Protein AF-A0A1M4MXW4-F1 (afdb_monomer_lite)

Structure (mmCIF, N/CA/C/O backbone):
data_AF-A0A1M4MXW4-F1
#
_entry.id   AF-A0A1M4MXW4-F1
#
loop_
_atom_site.group_PDB
_atom_site.id
_atom_site.type_symbol
_atom_site.label_atom_id
_atom_site.label_alt_id
_atom_site.label_comp_id
_atom_site.label_asym_id
_atom_site.label_entity_id
_atom_site.label_seq_id
_atom_site.pdbx_PDB_ins_code
_atom_site.Cartn_x
_atom_site.Cartn_y
_atom_site.Cartn_z
_atom_site.occupancy
_atom_site.B_iso_or_equiv
_atom_site.auth_seq_id
_atom_site.auth_comp_id
_atom_site.auth_asym_id
_atom_site.auth_atom_id
_atom_site.pdbx_PDB_model_num
ATOM 1 N N . MET A 1 1 ? -41.294 53.383 21.930 1.00 38.69 1 MET A N 1
ATOM 2 C CA . MET A 1 1 ? -40.459 52.270 22.429 1.00 38.69 1 MET A CA 1
ATOM 3 C C . MET A 1 1 ? -40.759 51.051 21.577 1.00 38.69 1 MET A C 1
ATOM 5 O O . MET A 1 1 ? -41.854 50.520 21.682 1.00 38.69 1 MET A O 1
ATOM 9 N N . LEU A 1 2 ? -39.843 50.676 20.684 1.00 40.56 2 LEU A N 1
ATOM 10 C CA . LEU A 1 2 ? -39.938 49.453 19.887 1.00 40.56 2 LEU A CA 1
ATOM 11 C C . LEU A 1 2 ? -39.030 48.419 20.565 1.00 40.56 2 LEU A C 1
ATOM 13 O O . LEU A 1 2 ? -37.815 48.602 20.594 1.00 40.56 2 LEU A O 1
ATOM 17 N N . ALA A 1 3 ? -39.614 47.396 21.185 1.00 42.41 3 ALA A N 1
ATOM 18 C CA . ALA A 1 3 ? -38.861 46.289 21.761 1.00 42.41 3 ALA A CA 1
ATOM 19 C C . ALA A 1 3 ? -38.547 45.288 20.641 1.00 42.41 3 ALA A C 1
ATOM 21 O O . ALA A 1 3 ? -39.438 44.595 20.154 1.00 42.41 3 ALA A O 1
ATOM 22 N N . ALA A 1 4 ? -37.291 45.252 20.199 1.00 46.84 4 ALA A N 1
ATOM 23 C CA . ALA A 1 4 ? -36.812 44.255 19.252 1.00 46.84 4 ALA A CA 1
ATOM 24 C C . ALA A 1 4 ? -36.571 42.931 19.994 1.00 46.84 4 ALA A C 1
ATOM 26 O O . ALA A 1 4 ? -35.646 42.817 20.799 1.00 46.84 4 ALA A O 1
ATOM 27 N N . LEU A 1 5 ? -37.419 41.936 19.728 1.00 54.69 5 LEU A N 1
ATOM 28 C CA . LEU A 1 5 ? -37.215 40.554 20.151 1.00 54.69 5 LEU A CA 1
ATOM 29 C C . LEU A 1 5 ? -36.071 39.964 19.307 1.00 54.69 5 LEU A C 1
ATOM 31 O O . LEU A 1 5 ? -36.249 39.677 18.125 1.00 54.69 5 LEU A O 1
ATOM 35 N N . MET A 1 6 ? -34.882 39.809 19.891 1.00 50.19 6 MET A N 1
ATOM 36 C CA . MET A 1 6 ? -33.791 39.074 19.247 1.00 50.19 6 MET A CA 1
ATOM 37 C C . MET A 1 6 ? -34.075 37.574 19.349 1.00 50.19 6 MET A C 1
ATOM 39 O O . MET A 1 6 ? -33.892 36.966 20.404 1.00 50.19 6 MET A O 1
ATOM 43 N N . VAL A 1 7 ? -34.517 36.974 18.246 1.00 51.38 7 VAL A N 1
ATOM 44 C CA . VAL A 1 7 ? -34.531 35.518 18.080 1.00 51.38 7 VAL A CA 1
ATOM 45 C C . VAL A 1 7 ? -33.080 35.062 17.936 1.00 51.38 7 VAL A C 1
ATOM 47 O O . VAL A 1 7 ? -32.393 35.433 16.986 1.00 51.38 7 VAL A O 1
ATOM 50 N N . ARG A 1 8 ? -32.586 34.292 18.908 1.00 50.62 8 ARG A N 1
ATOM 51 C CA . ARG A 1 8 ? -31.290 33.615 18.802 1.00 50.62 8 ARG A CA 1
ATOM 52 C C . ARG A 1 8 ? -31.438 32.399 17.879 1.00 50.62 8 ARG A C 1
ATOM 54 O O . ARG A 1 8 ? -32.396 31.650 18.067 1.00 50.62 8 ARG A O 1
ATOM 61 N N . PRO A 1 9 ? -30.517 32.162 16.928 1.00 51.53 9 PRO A N 1
ATOM 62 C CA . PRO A 1 9 ? -30.518 30.920 16.171 1.00 51.53 9 PRO A CA 1
ATOM 63 C C . PRO A 1 9 ? -30.231 29.764 17.135 1.00 51.53 9 PRO A C 1
ATOM 65 O O . PRO A 1 9 ? -29.280 29.818 17.918 1.00 51.53 9 PRO A O 1
ATOM 68 N N . ALA A 1 10 ? -31.072 28.733 17.102 1.00 48.19 10 ALA A N 1
ATOM 69 C CA . ALA A 1 10 ? -30.785 27.468 17.755 1.00 48.19 10 ALA A CA 1
ATOM 70 C C . ALA A 1 10 ? -29.589 26.836 17.030 1.00 48.19 10 ALA A C 1
ATOM 72 O O . ALA A 1 10 ? -29.711 26.392 15.891 1.00 48.19 10 ALA A O 1
ATOM 73 N N . MET A 1 11 ? -28.418 26.848 17.664 1.00 49.47 11 MET A N 1
ATOM 74 C CA . MET A 1 11 ? -27.307 25.997 17.245 1.00 49.47 11 MET A CA 1
ATOM 75 C C . MET A 1 11 ? -27.775 24.556 17.439 1.00 49.47 11 MET A C 1
ATOM 77 O O . MET A 1 11 ? -28.028 24.152 18.574 1.00 49.47 11 MET A O 1
ATOM 81 N N . ALA A 1 12 ? -27.965 23.819 16.342 1.00 53.41 12 ALA A N 1
ATOM 82 C CA . ALA A 1 12 ? -28.255 22.394 16.395 1.00 53.41 12 ALA A CA 1
ATOM 83 C C . ALA A 1 12 ? -27.142 21.725 17.207 1.00 53.41 12 ALA A C 1
ATOM 85 O O . ALA A 1 12 ? -25.962 21.821 16.867 1.00 53.41 12 ALA A O 1
ATOM 86 N N . GLN A 1 13 ? -27.513 21.145 18.341 1.00 60.44 13 GLN A N 1
ATOM 87 C CA . GLN A 1 13 ? -26.575 20.489 19.232 1.00 60.44 13 GLN A CA 1
ATOM 88 C C . GLN A 1 13 ? -26.091 19.230 18.511 1.00 60.44 13 GLN A C 1
ATOM 90 O O . GLN A 1 13 ? -26.893 18.355 18.197 1.00 60.44 13 GLN A O 1
ATOM 95 N N . GLU A 1 14 ? -24.801 19.186 18.177 1.00 75.44 14 GLU A N 1
ATOM 96 C CA . GLU A 1 14 ? -24.156 18.015 17.580 1.00 75.44 14 GLU A CA 1
ATOM 97 C C . GLU A 1 14 ? -24.489 16.784 18.437 1.00 75.44 14 GLU A C 1
ATOM 99 O O . GLU A 1 14 ? -24.224 16.780 19.643 1.00 75.44 14 GLU A O 1
ATOM 104 N N . VAL A 1 15 ? -25.126 15.771 17.843 1.00 86.44 15 VAL A N 1
ATOM 105 C CA . VAL A 1 15 ? -25.473 14.531 18.547 1.00 86.44 15 VAL A CA 1
ATOM 106 C C . VAL A 1 15 ? -24.176 13.776 18.819 1.00 86.44 15 VAL A C 1
ATOM 108 O O . VAL A 1 15 ? -23.440 13.435 17.899 1.00 86.44 15 VAL A O 1
ATOM 111 N N . ARG A 1 16 ? -23.863 13.564 20.100 1.00 92.75 16 ARG A N 1
ATOM 112 C CA . ARG A 1 16 ? -22.599 12.947 20.551 1.00 92.75 16 ARG A CA 1
ATOM 113 C C . ARG A 1 16 ? -22.756 11.512 21.030 1.00 92.75 16 ARG A C 1
ATOM 115 O O . ARG A 1 16 ? -21.799 10.941 21.553 1.00 92.75 16 ARG A O 1
ATOM 122 N N . THR A 1 17 ? -23.949 10.956 20.892 1.00 95.94 17 THR A N 1
ATOM 123 C CA . THR A 1 17 ? -24.259 9.572 21.228 1.00 95.94 17 THR A CA 1
ATOM 124 C C . THR A 1 17 ? -24.511 8.765 19.964 1.00 95.94 17 THR A C 1
ATOM 126 O O . THR A 1 17 ? -24.950 9.316 18.958 1.00 95.94 17 THR A O 1
ATOM 129 N N . PHE A 1 18 ? -24.184 7.478 20.007 1.00 97.12 18 PHE A N 1
ATOM 130 C CA . PHE A 1 18 ? -24.434 6.535 18.918 1.00 97.12 18 PHE A CA 1
ATOM 131 C C . PHE A 1 18 ? -24.686 5.134 19.485 1.00 97.12 18 PHE A C 1
ATOM 133 O O . PHE A 1 18 ? -24.185 4.813 20.565 1.00 97.12 18 PHE A O 1
ATOM 140 N N . GLY A 1 19 ? -25.454 4.308 18.780 1.00 97.31 19 GLY A N 1
ATOM 141 C CA . GLY A 1 19 ? -25.640 2.902 19.136 1.00 97.31 19 GLY A CA 1
ATOM 142 C C . GLY A 1 19 ? -24.507 2.029 18.595 1.00 97.31 19 GLY A C 1
ATOM 143 O O . GLY A 1 19 ? -23.990 2.266 17.503 1.00 97.31 19 GLY A O 1
ATOM 144 N N . LEU A 1 20 ? -24.134 0.987 19.335 1.00 97.25 20 LEU A N 1
ATOM 145 C CA . LEU A 1 20 ? -23.097 0.030 18.942 1.00 97.25 20 LEU A CA 1
ATOM 146 C C . LEU A 1 20 ? -23.623 -1.395 19.107 1.00 97.25 20 LEU A C 1
ATOM 148 O O . LEU A 1 20 ? -24.035 -1.780 20.199 1.00 97.25 20 LEU A O 1
ATOM 152 N N . GLN A 1 21 ? -23.541 -2.186 18.043 1.00 97.12 21 GLN A N 1
ATOM 153 C CA . GLN A 1 21 ? -23.696 -3.632 18.095 1.00 97.12 21 GLN A CA 1
ATOM 154 C C . GLN A 1 21 ? -22.334 -4.296 17.897 1.00 97.12 21 GLN A C 1
ATOM 156 O O . GLN A 1 21 ? -21.512 -3.837 17.108 1.00 97.12 21 GLN A O 1
ATOM 161 N N . ALA A 1 22 ? -22.092 -5.380 18.625 1.00 96.38 22 ALA A N 1
ATOM 162 C CA . ALA A 1 22 ? -20.885 -6.179 18.488 1.00 96.38 22 ALA A CA 1
ATOM 163 C C . ALA A 1 22 ? -21.214 -7.673 18.541 1.00 96.38 22 ALA A C 1
ATOM 165 O O . ALA A 1 22 ? -22.213 -8.055 19.154 1.00 96.38 22 ALA A O 1
ATOM 166 N N . ASP A 1 23 ? -20.371 -8.518 17.961 1.00 95.25 23 ASP A N 1
ATOM 167 C CA . ASP A 1 23 ? -20.475 -9.971 18.110 1.00 95.25 23 ASP A CA 1
ATOM 168 C C . ASP A 1 23 ? -20.353 -10.397 19.578 1.00 95.25 23 ASP A C 1
ATOM 170 O O . ASP A 1 23 ? -19.642 -9.780 20.375 1.00 95.25 23 ASP A O 1
ATOM 174 N N . THR A 1 24 ? -21.034 -11.484 19.952 1.00 94.12 24 THR A N 1
ATOM 175 C CA . THR A 1 24 ? -21.094 -11.946 21.349 1.00 94.12 24 THR A CA 1
ATOM 176 C C . THR A 1 24 ? -19.711 -12.217 21.936 1.00 94.12 24 THR A C 1
ATOM 178 O O . THR A 1 24 ? -19.458 -11.807 23.064 1.00 94.12 24 THR A O 1
ATOM 181 N N . ALA A 1 25 ? -18.805 -12.837 21.171 1.00 92.44 25 ALA A N 1
ATOM 182 C CA . ALA A 1 25 ? -17.432 -13.086 21.609 1.00 92.44 25 ALA A CA 1
ATOM 183 C C . ALA A 1 25 ? -16.705 -11.779 21.971 1.00 92.44 25 ALA A C 1
ATOM 185 O O . ALA A 1 25 ? -16.049 -11.697 23.011 1.00 92.44 25 ALA A O 1
ATOM 186 N N . LEU A 1 26 ? -16.906 -10.726 21.173 1.00 93.12 26 LEU A N 1
ATOM 187 C CA . LEU A 1 26 ? -16.326 -9.412 21.424 1.00 93.12 26 LEU A CA 1
ATOM 188 C C . LEU A 1 26 ? -16.964 -8.732 22.642 1.00 93.12 26 LEU A C 1
ATOM 190 O O . LEU A 1 26 ? -16.244 -8.158 23.459 1.00 93.12 26 LEU A O 1
ATOM 194 N N . GLN A 1 27 ? -18.286 -8.845 22.814 1.00 93.69 27 GLN A N 1
ATOM 195 C CA . GLN A 1 27 ? -18.987 -8.327 23.997 1.00 93.69 27 GLN A CA 1
ATOM 196 C C . GLN A 1 27 ? -18.476 -8.970 25.292 1.00 93.69 27 GLN A C 1
ATOM 198 O O . GLN A 1 27 ? -18.326 -8.286 26.300 1.00 93.69 27 GLN A O 1
ATOM 203 N N . THR A 1 28 ? -18.182 -10.273 25.271 1.00 93.69 28 THR A N 1
ATOM 204 C CA . THR A 1 28 ? -17.706 -11.009 26.451 1.00 93.69 28 THR A CA 1
ATOM 205 C C . THR A 1 28 ? -16.203 -10.914 26.679 1.00 93.69 28 THR A C 1
ATOM 207 O O . THR A 1 28 ? -15.744 -11.262 27.762 1.00 93.69 28 THR A O 1
ATOM 210 N N . SER A 1 29 ? -15.436 -10.448 25.689 1.00 94.12 29 SER A N 1
ATOM 211 C CA . SER A 1 29 ? -13.975 -10.371 25.790 1.00 94.12 29 SER A CA 1
ATOM 212 C C . SER A 1 29 ? -13.494 -9.342 26.810 1.00 94.12 29 SER A C 1
ATOM 214 O O . SER A 1 29 ? -12.385 -9.468 27.297 1.00 94.12 29 SER A O 1
ATOM 216 N N . GLY A 1 30 ? -14.306 -8.325 27.131 1.00 95.38 30 GLY A N 1
ATOM 217 C CA . GLY A 1 30 ? -13.915 -7.183 27.966 1.00 95.38 30 GLY A CA 1
ATOM 218 C C . GLY A 1 30 ? -13.223 -6.046 27.199 1.00 95.38 30 GLY A C 1
ATOM 219 O O . GLY A 1 30 ? -12.969 -4.987 27.779 1.00 95.38 30 GLY A O 1
ATOM 220 N N . LEU A 1 31 ? -12.977 -6.203 25.890 1.00 96.69 31 LEU A N 1
ATOM 221 C CA . LEU A 1 31 ? -12.368 -5.152 25.068 1.00 96.69 31 LEU A CA 1
ATOM 222 C C . LEU A 1 31 ? -13.229 -3.882 25.036 1.00 96.69 31 LEU A C 1
ATOM 224 O O . LEU A 1 31 ? -12.703 -2.780 25.197 1.00 96.69 31 LEU A O 1
ATOM 228 N N . LEU A 1 32 ? -14.547 -4.013 24.835 1.00 96.50 32 LEU A N 1
ATOM 229 C CA . LEU A 1 32 ? -15.452 -2.859 24.723 1.00 96.50 32 LEU A CA 1
ATOM 230 C C . LEU A 1 32 ? -15.445 -2.006 25.999 1.00 96.50 32 LEU A C 1
ATOM 232 O O . LEU A 1 32 ? -15.330 -0.780 25.922 1.00 96.50 32 LEU A O 1
ATOM 236 N N . ASP A 1 33 ? -15.447 -2.651 27.165 1.00 96.00 33 ASP A N 1
ATOM 237 C CA . ASP A 1 33 ? -15.342 -1.983 28.467 1.00 96.00 33 ASP A CA 1
ATOM 238 C C . ASP A 1 33 ? -14.013 -1.236 28.633 1.00 96.00 33 ASP A C 1
ATOM 240 O O . ASP A 1 33 ? -13.932 -0.226 29.338 1.00 96.00 33 ASP A O 1
ATOM 244 N N . TYR A 1 34 ? -12.961 -1.694 27.954 1.00 96.06 34 TYR A N 1
ATOM 245 C CA . TYR A 1 34 ? -11.666 -1.035 27.956 1.00 96.06 34 TYR A CA 1
ATOM 246 C C . TYR A 1 34 ? -11.603 0.150 26.979 1.00 96.06 34 TYR A C 1
ATOM 248 O O . TYR A 1 34 ? -11.119 1.230 27.347 1.00 96.06 34 TYR A O 1
ATOM 256 N N . ILE A 1 35 ? -12.072 -0.011 25.739 1.00 96.56 35 ILE A N 1
ATOM 257 C CA . ILE A 1 35 ? -11.879 0.992 24.680 1.00 96.56 35 ILE A CA 1
ATOM 258 C C . ILE A 1 35 ? -12.906 2.129 24.735 1.00 96.56 35 ILE A C 1
ATOM 260 O O . ILE A 1 35 ? -12.540 3.288 24.519 1.00 96.56 35 ILE A O 1
ATOM 264 N N . LEU A 1 36 ? -14.168 1.845 25.076 1.00 96.81 36 LEU A N 1
ATOM 265 C CA . LEU A 1 36 ? -15.246 2.838 25.008 1.00 96.81 36 LEU A CA 1
ATOM 266 C C . LEU A 1 36 ? -15.050 4.012 25.984 1.00 96.81 36 LEU A C 1
ATOM 268 O O . LEU A 1 36 ? -15.202 5.161 25.556 1.00 96.81 36 LEU A O 1
ATOM 272 N N . PRO A 1 37 ? -14.636 3.809 27.253 1.00 96.06 37 PRO A N 1
ATOM 273 C CA . PRO A 1 37 ? -14.355 4.927 28.154 1.00 96.06 37 PRO A CA 1
ATOM 274 C C . PRO A 1 37 ? -13.196 5.810 27.672 1.00 96.06 37 PRO A C 1
ATOM 276 O O . PRO A 1 37 ? -13.231 7.029 27.848 1.00 96.06 37 PRO A O 1
ATOM 279 N N . ARG A 1 38 ? -12.175 5.212 27.042 1.00 95.12 38 ARG A N 1
ATOM 280 C CA . ARG A 1 38 ? -10.992 5.923 26.524 1.00 95.12 38 ARG A CA 1
ATOM 281 C C . ARG A 1 38 ? -11.334 6.749 25.292 1.00 95.12 38 ARG A C 1
ATOM 283 O O . ARG A 1 38 ? -10.950 7.918 25.218 1.00 95.12 38 ARG A O 1
ATOM 290 N N . PHE A 1 39 ? -12.106 6.170 24.374 1.00 95.75 39 PHE A N 1
ATOM 291 C CA . PHE A 1 39 ? -12.679 6.900 23.250 1.00 95.75 39 PHE A CA 1
ATOM 292 C C . PHE A 1 39 ? -13.503 8.090 23.748 1.00 95.75 39 PHE A C 1
ATOM 294 O O . PHE A 1 39 ? -13.251 9.226 23.342 1.00 95.75 39 PHE A O 1
ATOM 301 N N . ALA A 1 40 ? -14.415 7.855 24.696 1.00 95.38 40 ALA A N 1
ATOM 302 C CA . ALA A 1 40 ? -15.285 8.892 25.232 1.00 95.38 40 ALA A CA 1
ATOM 303 C C . ALA A 1 40 ? -14.529 10.032 25.915 1.00 95.38 40 ALA A C 1
ATOM 305 O O . ALA A 1 40 ? -14.891 11.199 25.749 1.00 95.38 40 ALA A O 1
ATOM 306 N N . LEU A 1 41 ? -13.467 9.714 26.657 1.00 93.25 41 LEU A N 1
ATOM 307 C CA . LEU A 1 41 ? -12.622 10.715 27.298 1.00 93.25 41 LEU A CA 1
ATOM 308 C C . LEU A 1 41 ? -11.915 11.607 26.268 1.00 93.25 41 LEU A C 1
ATOM 310 O O . LEU A 1 41 ? -11.821 12.816 26.472 1.00 93.25 41 LEU A O 1
ATOM 314 N N . LYS A 1 42 ? -11.436 11.025 25.162 1.00 89.06 42 LYS A N 1
ATOM 315 C CA . LYS A 1 42 ? -10.673 11.752 24.140 1.00 89.06 42 LYS A CA 1
ATOM 316 C C . LYS A 1 42 ? -11.558 12.558 23.185 1.00 89.06 42 LYS A C 1
ATOM 318 O O . LYS A 1 42 ? -11.142 13.620 22.731 1.00 89.06 42 LYS A O 1
ATOM 323 N N . THR A 1 43 ? -12.751 12.064 22.860 1.00 90.62 43 THR A N 1
ATOM 324 C CA . THR A 1 43 ? -13.593 12.631 21.787 1.00 90.62 43 THR A CA 1
ATOM 325 C C . THR A 1 43 ? -14.865 13.312 22.284 1.00 90.62 43 THR A C 1
ATOM 327 O O . THR A 1 43 ? -15.529 14.014 21.516 1.00 90.62 43 THR A O 1
ATOM 330 N N . GLY A 1 44 ? -15.237 13.099 23.551 1.00 92.50 44 GLY A N 1
ATOM 331 C CA . GLY A 1 44 ? -16.497 13.570 24.123 1.00 92.50 44 GLY A CA 1
ATOM 332 C C . GLY A 1 44 ? -17.746 12.879 23.560 1.00 92.50 44 GLY A C 1
ATOM 333 O O . GLY A 1 44 ? -18.850 13.340 23.850 1.00 92.50 44 GLY A O 1
ATOM 334 N N . ARG A 1 45 ? -17.586 11.813 22.764 1.00 94.69 45 ARG A N 1
ATOM 335 C CA . ARG A 1 45 ? -18.666 11.012 22.163 1.00 94.69 45 ARG A CA 1
ATOM 336 C C . ARG A 1 45 ? -18.821 9.685 22.894 1.00 94.69 45 ARG A C 1
ATOM 338 O O . ARG A 1 45 ? -17.840 9.146 23.394 1.00 94.69 45 ARG A O 1
ATOM 345 N N . ARG A 1 46 ? -20.040 9.165 23.010 1.00 95.69 46 ARG A N 1
ATOM 346 C CA . ARG A 1 46 ? -20.335 7.995 23.854 1.00 95.69 46 ARG A CA 1
ATOM 347 C C . ARG A 1 46 ? -21.257 7.019 23.148 1.00 95.69 46 ARG A C 1
ATOM 349 O O . ARG A 1 46 ? -22.117 7.435 22.385 1.00 95.69 46 ARG A O 1
ATOM 356 N N . VAL A 1 47 ? -21.096 5.741 23.461 1.00 95.56 47 VAL A N 1
ATOM 357 C CA . VAL A 1 47 ? -22.105 4.743 23.113 1.00 95.56 47 VAL A CA 1
ATOM 358 C C . VAL A 1 47 ? -23.316 4.943 24.017 1.00 95.56 47 VAL A C 1
ATOM 360 O O . VAL A 1 47 ? -23.157 5.169 25.220 1.00 95.56 47 VAL A O 1
ATOM 363 N N . ASP A 1 48 ? -24.502 4.871 23.430 1.00 95.31 48 ASP A N 1
ATOM 364 C CA . ASP A 1 48 ? -25.776 4.815 24.134 1.00 95.31 48 ASP A CA 1
ATOM 365 C C . ASP A 1 48 ? -26.452 3.471 23.807 1.00 95.31 48 ASP A C 1
ATOM 367 O O . ASP A 1 48 ? -26.796 3.234 22.647 1.00 95.31 48 ASP A O 1
ATOM 371 N N . PRO A 1 49 ? -26.591 2.563 24.790 1.00 89.69 49 PRO A N 1
ATOM 372 C CA . PRO A 1 49 ? -27.132 1.226 24.560 1.00 89.69 49 PRO A CA 1
ATOM 373 C C . PRO A 1 49 ? -28.632 1.225 24.239 1.00 89.69 49 PRO A C 1
ATOM 375 O O . PRO A 1 49 ? -29.129 0.222 23.733 1.00 89.69 49 PRO A O 1
ATOM 378 N N . ASP A 1 50 ? -29.350 2.318 24.521 1.00 93.19 50 ASP A N 1
ATOM 379 C CA . ASP A 1 50 ? -30.782 2.434 24.231 1.00 93.19 50 ASP A CA 1
ATOM 380 C C . ASP A 1 50 ? -31.046 2.886 22.780 1.00 93.19 50 ASP A C 1
ATOM 382 O O . ASP A 1 50 ? -32.191 2.870 22.314 1.00 93.19 50 ASP A O 1
ATOM 386 N N . LEU A 1 51 ? -30.000 3.286 22.043 1.00 93.12 51 LEU A N 1
ATOM 387 C CA . LEU A 1 51 ? -30.089 3.646 20.630 1.00 93.12 51 LEU A CA 1
ATOM 388 C C . LEU A 1 51 ? -29.997 2.418 19.720 1.00 93.12 51 LEU A C 1
ATOM 390 O O . LEU A 1 51 ? -29.295 1.446 19.997 1.00 93.12 51 LEU A O 1
ATOM 394 N N . ALA A 1 52 ? -30.671 2.503 18.571 1.00 95.12 52 ALA A N 1
ATOM 395 C CA . ALA A 1 52 ? -30.441 1.571 17.474 1.00 95.12 52 ALA A CA 1
ATOM 396 C C . ALA A 1 52 ? -28.962 1.622 17.038 1.00 95.12 52 ALA A C 1
ATOM 398 O O . ALA A 1 52 ? -28.352 2.691 17.100 1.00 95.12 52 ALA A O 1
ATOM 399 N N . PRO A 1 53 ? -28.373 0.495 16.606 1.00 94.94 53 PRO A N 1
ATOM 400 C CA . PRO A 1 53 ? -26.950 0.444 16.314 1.00 94.94 53 PRO A CA 1
ATOM 401 C C . PRO A 1 53 ? -26.608 1.274 15.073 1.00 94.94 53 PRO A C 1
ATOM 403 O O . PRO A 1 53 ? -27.126 1.038 13.985 1.00 94.94 53 PRO A O 1
ATOM 406 N N . ASP A 1 54 ? -25.699 2.228 15.251 1.00 97.25 54 ASP A N 1
ATOM 407 C CA . ASP A 1 54 ? -25.080 3.025 14.191 1.00 97.25 54 ASP A CA 1
ATOM 408 C C . ASP A 1 54 ? -23.759 2.400 13.716 1.00 97.25 54 ASP A C 1
ATOM 410 O O . ASP A 1 54 ? -23.269 2.714 12.633 1.00 97.25 54 ASP A O 1
ATOM 414 N N . VAL A 1 55 ? -23.173 1.518 14.530 1.00 97.31 55 VAL A N 1
ATOM 415 C CA . VAL A 1 55 ? -21.946 0.768 14.237 1.00 97.31 55 VAL A CA 1
ATOM 416 C C . VAL A 1 55 ? -22.170 -0.710 14.519 1.00 97.31 55 VAL A C 1
ATOM 418 O O . VAL A 1 55 ? -22.777 -1.059 15.533 1.00 97.31 55 VAL A O 1
ATOM 421 N N . SER A 1 56 ? -21.623 -1.563 13.655 1.00 97.00 56 SER A N 1
ATOM 422 C CA . SER A 1 56 ? -21.482 -3.000 13.889 1.00 97.00 56 SER A CA 1
ATOM 423 C C . SER A 1 56 ? -20.006 -3.390 13.967 1.00 97.00 56 SER A C 1
ATOM 425 O O . SER A 1 56 ? -19.210 -2.932 13.144 1.00 97.00 56 SER A O 1
ATOM 427 N N . LEU A 1 57 ? -19.645 -4.220 14.947 1.00 97.06 57 LEU A N 1
ATOM 428 C CA . LEU A 1 57 ? -18.324 -4.836 15.091 1.00 97.06 57 LEU A CA 1
ATOM 429 C C . LEU A 1 57 ? -18.458 -6.357 15.077 1.00 97.06 57 LEU A C 1
ATOM 431 O O . LEU A 1 57 ? -19.080 -6.926 15.974 1.00 97.06 57 LEU A O 1
ATOM 435 N N . GLY A 1 58 ? -17.831 -7.031 14.124 1.00 95.44 58 GLY A N 1
ATOM 436 C CA . GLY A 1 58 ? -17.951 -8.480 14.041 1.00 95.44 58 GLY A CA 1
ATOM 437 C C . GLY A 1 58 ? -17.019 -9.124 13.035 1.00 95.44 58 GLY A C 1
ATOM 438 O O . GLY A 1 58 ? -16.339 -8.445 12.261 1.00 95.44 58 GLY A O 1
ATOM 439 N N . VAL A 1 59 ? -16.989 -10.452 13.060 1.00 92.81 59 VAL A N 1
ATOM 440 C CA . VAL A 1 59 ? -16.144 -11.251 12.172 1.00 92.81 59 VAL A CA 1
ATOM 441 C C . VAL A 1 59 ? -16.548 -11.005 10.718 1.00 92.81 59 VAL A C 1
ATOM 443 O O . VAL A 1 59 ? -17.714 -11.153 10.347 1.00 92.81 59 VAL A O 1
ATOM 446 N N . GLY A 1 60 ? -15.580 -10.594 9.895 1.00 84.88 60 GLY A N 1
ATOM 447 C CA . GLY A 1 60 ? -15.782 -10.328 8.466 1.00 84.88 60 GLY A CA 1
ATOM 448 C C . GLY A 1 60 ? -16.727 -9.161 8.133 1.00 84.88 60 GLY A C 1
ATOM 449 O O . GLY A 1 60 ? -17.202 -9.075 7.001 1.00 84.88 60 GLY A O 1
ATOM 450 N N . GLN A 1 61 ? -17.040 -8.278 9.087 1.00 86.25 61 GLN A N 1
ATOM 451 C CA . GLN A 1 61 ? -17.938 -7.140 8.860 1.00 86.25 61 GLN A CA 1
ATOM 452 C C . GLN A 1 61 ? -17.185 -5.871 8.464 1.00 86.25 61 GLN A C 1
ATOM 454 O O . GLN A 1 61 ? -16.363 -5.392 9.227 1.00 86.25 61 GLN A O 1
ATOM 459 N N . GLY A 1 62 ? -17.539 -5.235 7.348 1.00 89.94 62 GLY A N 1
ATOM 460 C CA . GLY A 1 62 ? -16.955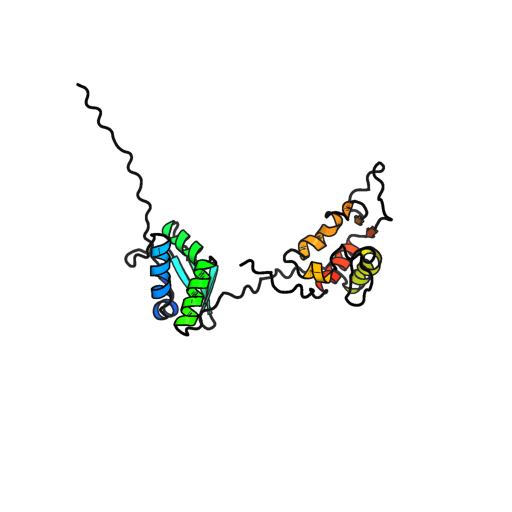 -3.940 6.977 1.00 89.94 62 GLY A CA 1
ATOM 461 C C . GLY A 1 62 ? -15.426 -3.968 6.881 1.00 89.94 62 GLY A C 1
ATOM 462 O O . GLY A 1 62 ? -14.848 -4.961 6.444 1.00 89.94 62 GLY A O 1
ATOM 463 N N . ASP A 1 63 ? -14.779 -2.872 7.279 1.00 89.50 63 ASP A N 1
ATOM 464 C CA . ASP A 1 63 ? -13.324 -2.756 7.147 1.00 89.50 63 ASP A CA 1
ATOM 465 C C . ASP A 1 63 ? -12.613 -3.422 8.339 1.00 89.50 63 ASP A C 1
ATOM 467 O O . ASP A 1 63 ? -12.997 -3.149 9.486 1.00 89.50 63 ASP A O 1
ATOM 471 N N . PRO A 1 64 ? -11.567 -4.240 8.109 1.00 92.56 64 PRO A N 1
ATOM 472 C CA . PRO A 1 64 ? -10.805 -4.898 9.169 1.00 92.56 64 PRO A CA 1
ATOM 473 C C . PRO A 1 64 ? -10.215 -3.908 10.181 1.00 92.56 64 PRO A C 1
ATOM 475 O O . PRO A 1 64 ? -9.672 -2.868 9.804 1.00 92.56 64 PRO A O 1
ATOM 478 N N . VAL A 1 65 ? -10.296 -4.240 11.473 1.00 94.44 65 VAL A N 1
ATOM 479 C CA . VAL A 1 65 ? -9.774 -3.398 12.566 1.00 94.44 65 VAL A CA 1
ATOM 480 C C . VAL A 1 65 ? -8.763 -4.114 13.453 1.00 94.44 65 VAL A C 1
ATOM 482 O O . VAL A 1 65 ? -7.758 -3.519 13.821 1.00 94.44 65 VAL A O 1
ATOM 485 N N . PHE A 1 66 ? -8.986 -5.379 13.791 1.00 94.88 66 PHE A N 1
ATOM 486 C CA . PHE A 1 66 ? -8.050 -6.192 14.571 1.00 94.88 66 PHE A CA 1
ATOM 487 C C . PHE A 1 66 ? -8.369 -7.672 14.370 1.00 94.88 66 PHE A C 1
ATOM 489 O O . PHE A 1 66 ? -9.438 -8.037 13.878 1.00 94.88 66 PHE A O 1
ATOM 496 N N . THR A 1 67 ? -7.447 -8.532 14.773 1.00 94.62 67 THR A N 1
ATOM 497 C CA . THR A 1 67 ? -7.709 -9.961 14.948 1.00 94.62 67 THR A CA 1
ATOM 498 C C . THR A 1 67 ? -8.023 -10.245 16.410 1.00 94.62 67 THR A C 1
ATOM 500 O O . THR A 1 67 ? -7.528 -9.561 17.311 1.00 94.62 67 THR A O 1
ATOM 503 N N . TYR A 1 68 ? -8.879 -11.231 16.649 1.00 94.19 68 TYR A N 1
ATOM 504 C CA . TYR A 1 68 ? -9.125 -11.780 17.976 1.00 94.19 68 TYR A CA 1
ATOM 505 C C . TYR A 1 68 ? -9.225 -13.294 17.859 1.00 94.19 68 TYR A C 1
ATOM 507 O O . TYR A 1 68 ? -10.084 -13.798 17.137 1.00 94.19 68 TYR A O 1
ATOM 515 N N . GLN A 1 69 ? -8.345 -14.001 18.572 1.00 89.06 69 GLN A N 1
ATOM 516 C CA . GLN A 1 69 ? -8.104 -15.429 18.340 1.00 89.06 69 GLN A CA 1
ATOM 517 C C . GLN A 1 69 ? -7.645 -15.644 16.885 1.00 89.06 69 GLN A C 1
ATOM 519 O O . GLN A 1 69 ? -6.681 -15.006 16.470 1.00 89.06 69 GLN A O 1
ATOM 524 N N . ASP A 1 70 ? -8.333 -16.490 16.118 1.00 86.69 70 ASP A N 1
ATOM 525 C CA . ASP A 1 70 ? -8.020 -16.766 14.710 1.00 86.69 70 ASP A CA 1
ATOM 526 C C . ASP A 1 70 ? -8.927 -15.991 13.730 1.00 86.69 70 ASP A C 1
ATOM 528 O O . ASP A 1 70 ? -8.814 -16.153 12.515 1.00 86.69 70 ASP A O 1
ATOM 532 N N . ASP A 1 71 ? -9.825 -15.138 14.240 1.00 92.81 71 ASP A N 1
ATOM 533 C CA . ASP A 1 71 ? -10.816 -14.424 13.436 1.00 92.81 71 ASP A CA 1
ATOM 534 C C . ASP A 1 71 ? -10.427 -12.959 13.189 1.00 92.81 71 ASP A C 1
ATOM 536 O O . ASP A 1 71 ? -9.956 -12.241 14.079 1.00 92.81 71 ASP A O 1
ATOM 540 N N . VAL A 1 72 ? -10.701 -12.481 11.972 1.00 93.00 72 VAL A N 1
ATOM 541 C CA . VAL A 1 72 ? -10.567 -11.066 11.603 1.00 93.00 72 VAL A CA 1
ATOM 542 C C . VAL A 1 72 ? -11.866 -10.337 11.925 1.00 93.00 72 VAL A C 1
ATOM 544 O O . VAL A 1 72 ? -12.907 -10.581 11.308 1.00 93.00 72 VAL A O 1
ATOM 547 N N . TYR A 1 73 ? -11.788 -9.398 12.863 1.00 95.12 73 TYR A N 1
ATOM 548 C CA . TYR A 1 73 ? -12.890 -8.513 13.202 1.00 95.12 73 TYR A CA 1
ATOM 549 C C . TYR A 1 73 ? -12.800 -7.252 12.365 1.00 95.12 73 TYR A C 1
ATOM 551 O O . TYR A 1 73 ? -11.757 -6.595 12.285 1.00 95.12 73 TYR A O 1
ATOM 559 N N . GLY A 1 74 ? -13.925 -6.898 11.765 1.00 94.56 74 GLY A N 1
ATOM 560 C CA . GLY A 1 74 ? -14.083 -5.637 11.078 1.00 94.56 74 GLY A CA 1
ATOM 561 C C . GLY A 1 74 ? -15.152 -4.767 11.730 1.00 94.56 74 GLY A C 1
ATOM 562 O O . GLY A 1 74 ? -15.877 -5.179 12.644 1.00 94.56 74 GLY A O 1
ATOM 563 N N . ALA A 1 75 ? -15.193 -3.520 11.278 1.00 95.19 75 ALA A N 1
ATOM 564 C CA . ALA A 1 75 ? -16.100 -2.500 11.760 1.00 95.19 75 ALA A CA 1
ATOM 565 C C . ALA A 1 75 ? -16.848 -1.850 10.596 1.00 95.19 75 ALA A C 1
ATOM 567 O O . ALA A 1 75 ? -16.234 -1.446 9.606 1.00 95.19 75 ALA A O 1
ATOM 568 N N . GLN A 1 76 ? -18.163 -1.693 10.736 1.00 94.44 76 GLN A N 1
ATOM 569 C CA . GLN A 1 76 ? -19.035 -1.138 9.703 1.00 94.44 76 GLN A CA 1
ATOM 570 C C . GLN A 1 76 ? -19.947 -0.043 10.266 1.00 94.44 76 GLN A C 1
ATOM 572 O O . GLN A 1 76 ? -20.505 -0.190 11.353 1.00 94.44 76 GLN A O 1
ATOM 577 N N . ALA A 1 77 ? -20.142 1.034 9.501 1.00 96.31 77 ALA A N 1
ATOM 578 C CA . ALA A 1 77 ? -21.199 2.009 9.756 1.00 96.31 77 ALA A CA 1
ATOM 579 C C . ALA A 1 77 ? -22.553 1.463 9.275 1.00 96.31 77 ALA A C 1
ATOM 581 O O . ALA A 1 77 ? -22.678 1.008 8.139 1.00 96.31 77 ALA A O 1
ATOM 582 N N . LEU A 1 78 ? -23.566 1.531 10.133 1.00 95.81 78 LEU A N 1
ATOM 583 C CA . LEU A 1 78 ? -24.956 1.181 9.826 1.00 95.81 78 LEU A CA 1
ATOM 584 C C . LEU A 1 78 ? -25.831 2.422 9.584 1.00 95.81 78 LEU A C 1
ATOM 586 O O . LEU A 1 78 ? -26.965 2.301 9.121 1.00 95.81 78 LEU A O 1
ATOM 590 N N . SER A 1 79 ? -25.313 3.610 9.902 1.00 93.62 79 SER A N 1
ATOM 591 C CA . SER A 1 79 ? -25.983 4.895 9.713 1.00 93.62 79 SER A CA 1
ATOM 592 C C . SER A 1 79 ? -24.980 6.009 9.386 1.00 93.62 79 SER A C 1
ATOM 594 O O . SER A 1 79 ? -23.769 5.844 9.519 1.00 93.62 79 SER A O 1
ATOM 596 N N . GLU A 1 80 ? -25.499 7.180 9.016 1.00 92.19 80 GLU A N 1
ATOM 597 C CA . GLU A 1 80 ? -24.723 8.395 8.720 1.00 92.19 80 GLU A CA 1
ATOM 598 C C . GLU A 1 80 ? -24.421 9.240 9.983 1.00 92.19 80 GLU A C 1
ATOM 600 O O . GLU A 1 80 ? -24.305 10.466 9.925 1.00 92.19 80 GLU A O 1
ATOM 605 N N . SER A 1 81 ? -24.363 8.617 11.163 1.00 93.81 81 SER A N 1
ATOM 606 C CA . SER A 1 81 ? -24.080 9.311 12.427 1.00 93.81 81 SER A CA 1
ATOM 607 C C . SER A 1 81 ? -22.625 9.802 12.487 1.00 93.81 81 SER A C 1
ATOM 609 O O . SER A 1 81 ? -21.690 9.004 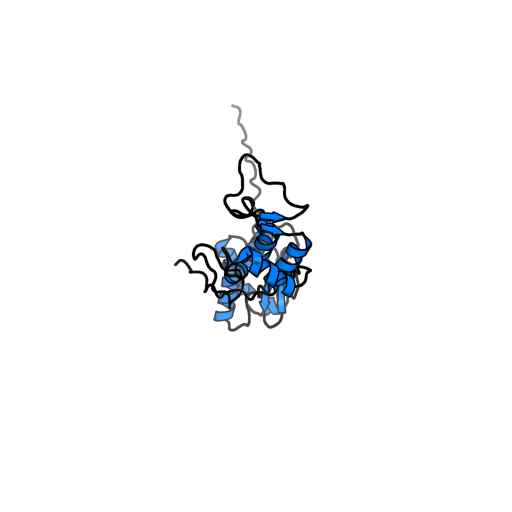12.424 1.00 93.81 81 SER A O 1
ATOM 611 N N . ASP A 1 82 ? -22.399 11.111 12.690 1.00 93.31 82 ASP A N 1
ATOM 612 C CA . ASP A 1 82 ? -21.036 11.653 12.879 1.00 93.31 82 ASP A CA 1
ATOM 613 C C . ASP A 1 82 ? -20.349 11.017 14.094 1.00 93.31 82 ASP A C 1
ATOM 615 O O . ASP A 1 82 ? -19.167 10.681 14.039 1.00 93.31 82 ASP A O 1
ATOM 619 N N . ALA A 1 83 ? -21.080 10.797 15.191 1.00 94.12 83 ALA A N 1
ATOM 620 C CA . ALA A 1 83 ? -20.504 10.185 16.382 1.00 94.12 83 ALA A CA 1
ATOM 621 C C . ALA A 1 83 ? -20.000 8.755 16.109 1.00 94.12 83 ALA A C 1
ATOM 623 O O . ALA A 1 83 ? -18.916 8.400 16.582 1.00 94.12 83 ALA A O 1
ATOM 624 N N . ALA A 1 84 ? -20.738 7.992 15.298 1.00 95.75 84 ALA A N 1
ATOM 625 C CA . ALA A 1 84 ? -20.353 6.663 14.830 1.00 95.75 84 ALA A CA 1
ATOM 626 C C . ALA A 1 84 ? -19.144 6.706 13.884 1.00 95.75 84 ALA A C 1
ATOM 628 O O . ALA A 1 84 ? -18.174 5.977 14.094 1.00 95.75 84 ALA A O 1
ATOM 629 N N . ALA A 1 85 ? -19.149 7.608 12.897 1.00 95.25 85 ALA A N 1
ATOM 630 C CA . ALA A 1 85 ? -18.031 7.782 11.971 1.00 95.25 85 ALA A CA 1
ATOM 631 C C . ALA A 1 85 ? -16.724 8.101 12.717 1.00 95.25 85 ALA A C 1
ATOM 633 O O . ALA A 1 85 ? -15.688 7.488 12.473 1.00 95.25 85 ALA A O 1
ATOM 634 N N . ARG A 1 86 ? -16.781 8.984 13.723 1.00 95.50 86 ARG A N 1
ATOM 635 C CA . ARG A 1 86 ? -15.617 9.310 14.564 1.00 95.50 86 ARG A CA 1
ATOM 636 C C . ARG A 1 86 ? -15.119 8.136 15.395 1.00 95.50 86 ARG A C 1
ATOM 638 O O . ARG A 1 86 ? -13.924 8.077 15.683 1.00 95.50 86 ARG A O 1
ATOM 645 N N . PHE A 1 87 ? -16.007 7.237 15.811 1.00 97.12 87 PHE A N 1
ATOM 646 C CA . PHE A 1 87 ? -15.608 6.014 16.498 1.00 97.12 87 PHE A CA 1
ATOM 647 C C . PHE A 1 87 ? -14.859 5.067 15.558 1.00 97.12 87 PHE A C 1
ATOM 649 O O . PHE A 1 87 ? -13.787 4.591 15.927 1.00 97.12 87 PHE A O 1
ATOM 656 N N . LEU A 1 88 ? -15.364 4.862 14.339 1.00 96.56 88 LEU A N 1
ATOM 657 C CA . LEU A 1 88 ? -14.714 4.033 13.320 1.00 96.56 88 LEU A CA 1
ATOM 658 C C . LEU A 1 88 ? -13.340 4.582 12.918 1.00 96.56 88 LEU A C 1
ATOM 660 O O . LEU A 1 88 ? -12.358 3.840 12.940 1.00 96.56 88 LEU A O 1
ATOM 664 N N . ASP A 1 89 ? -13.252 5.887 12.644 1.00 96.00 89 ASP A N 1
ATOM 665 C CA . ASP A 1 89 ? -11.989 6.574 12.344 1.00 96.00 89 ASP A CA 1
ATOM 666 C C . ASP A 1 89 ? -10.973 6.387 13.473 1.00 96.00 89 ASP A C 1
ATOM 668 O O . ASP A 1 89 ? -9.800 6.089 13.246 1.00 96.00 89 ASP A O 1
ATOM 672 N N . TRP A 1 90 ? -11.420 6.566 14.718 1.00 96.38 90 TRP A N 1
ATOM 673 C CA . TRP A 1 90 ? -10.553 6.401 15.873 1.00 96.38 90 TRP A CA 1
ATOM 674 C C . TRP A 1 90 ? -10.087 4.953 16.022 1.00 96.38 90 TRP A C 1
ATOM 676 O O . TRP A 1 90 ? -8.893 4.739 16.227 1.00 96.38 90 TRP A O 1
ATOM 686 N N . LEU A 1 91 ? -10.993 3.979 15.897 1.00 96.12 91 LEU A N 1
ATOM 687 C CA . LEU A 1 91 ? -10.693 2.557 16.067 1.00 96.12 91 LEU A CA 1
ATOM 688 C C . LEU A 1 91 ? -9.653 2.069 15.048 1.00 96.12 91 LEU A C 1
ATOM 690 O O . LEU A 1 91 ? -8.779 1.290 15.410 1.00 96.12 91 LEU A O 1
ATOM 694 N N . ARG A 1 92 ? -9.710 2.586 13.815 1.00 93.69 92 ARG A N 1
ATOM 695 C CA . ARG A 1 92 ? -8.776 2.271 12.716 1.00 93.69 92 ARG A CA 1
ATOM 696 C C . ARG A 1 92 ? -7.469 3.063 12.759 1.00 93.69 92 ARG A C 1
ATOM 698 O O . ARG A 1 92 ? -6.543 2.763 12.015 1.00 93.69 92 ARG A O 1
ATOM 705 N N . SER A 1 93 ? -7.390 4.100 13.588 1.00 93.12 93 SER A N 1
ATOM 706 C CA . SER A 1 93 ? -6.175 4.906 13.731 1.00 93.12 93 SER A CA 1
ATOM 707 C C . SER A 1 93 ? -5.114 4.194 14.569 1.00 93.12 93 SER A C 1
ATOM 709 O O . SER A 1 93 ? -5.451 3.400 15.446 1.00 93.12 93 SER A O 1
ATOM 711 N N . ASP A 1 94 ? -3.846 4.596 14.432 1.00 91.69 94 ASP A N 1
ATOM 712 C CA . ASP A 1 94 ? -2.742 4.119 15.282 1.00 91.69 94 ASP A CA 1
ATOM 713 C C . ASP A 1 94 ? -3.065 4.180 16.779 1.00 91.69 94 ASP A C 1
ATOM 715 O O . ASP A 1 94 ? -2.644 3.328 17.558 1.00 91.69 94 ASP A O 1
ATOM 719 N N . VAL A 1 95 ? -3.804 5.208 17.211 1.00 93.38 95 VAL A N 1
ATOM 720 C CA . VAL A 1 95 ? -4.190 5.358 18.617 1.00 93.38 95 VAL A CA 1
ATOM 721 C C . VAL A 1 95 ? -5.218 4.302 19.014 1.00 93.38 95 VAL A C 1
ATOM 723 O O . VAL A 1 95 ? -5.113 3.751 20.109 1.00 93.38 95 VAL A O 1
ATOM 726 N N . GLY A 1 96 ? -6.209 4.038 18.162 1.00 94.31 96 GLY A N 1
ATOM 727 C CA . GLY A 1 96 ? -7.213 2.998 18.389 1.00 94.31 96 GLY A CA 1
ATOM 728 C C . GLY A 1 96 ? -6.569 1.621 18.450 1.00 94.31 96 GLY A C 1
ATOM 729 O O . GLY A 1 96 ? -6.698 0.940 19.467 1.00 94.31 96 GLY A O 1
ATOM 730 N N . ILE A 1 97 ? -5.770 1.282 17.437 1.00 94.62 97 ILE A N 1
ATOM 731 C CA . ILE A 1 97 ? -5.039 0.012 17.354 1.00 94.62 97 ILE A CA 1
ATOM 732 C C . ILE A 1 97 ? -4.133 -0.183 18.572 1.00 94.62 97 ILE A C 1
ATOM 734 O O . ILE A 1 97 ? -4.272 -1.174 19.285 1.00 94.62 97 ILE A O 1
ATOM 738 N N . LYS A 1 98 ? -3.288 0.797 18.923 1.00 95.00 98 LYS A N 1
ATOM 739 C CA . LYS A 1 98 ? -2.443 0.712 20.132 1.00 95.00 98 LYS A CA 1
ATOM 740 C C . LYS A 1 98 ? -3.252 0.560 21.419 1.00 95.00 98 LYS A C 1
ATOM 742 O O . LYS A 1 98 ? -2.780 -0.065 22.364 1.00 95.00 98 LYS A O 1
ATOM 747 N N . THR A 1 99 ? -4.463 1.117 21.480 1.00 95.88 99 THR A N 1
ATOM 748 C CA . THR A 1 99 ? -5.346 0.943 22.642 1.00 95.88 99 THR A CA 1
ATOM 749 C C . THR A 1 99 ? -5.849 -0.499 22.742 1.00 95.88 99 THR A C 1
ATOM 751 O O . THR A 1 99 ? -5.866 -1.047 23.843 1.00 95.88 99 THR A O 1
ATOM 754 N N . VAL A 1 100 ? -6.215 -1.121 21.617 1.00 96.38 100 VAL A N 1
ATOM 755 C CA . VAL A 1 100 ? -6.599 -2.542 21.556 1.00 96.38 100 VAL A CA 1
ATOM 756 C C . VAL A 1 100 ? -5.415 -3.437 21.936 1.00 96.38 100 VAL A C 1
ATOM 758 O O . VAL A 1 100 ? -5.553 -4.302 22.794 1.00 96.38 100 VAL A O 1
ATOM 761 N N . LEU A 1 101 ? -4.226 -3.180 21.388 1.00 95.25 101 LEU A N 1
ATOM 762 C CA . LEU A 1 101 ? -3.022 -3.958 21.704 1.00 95.25 101 LEU A CA 1
ATOM 763 C C . LEU A 1 101 ? -2.605 -3.823 23.175 1.00 95.25 101 LEU A C 1
ATOM 765 O O . LEU A 1 101 ? -2.278 -4.812 23.822 1.00 95.25 101 LEU A O 1
ATOM 769 N N . SER A 1 102 ? -2.704 -2.623 23.752 1.00 95.06 102 SER A N 1
ATOM 770 C CA . SER A 1 102 ? -2.448 -2.423 25.184 1.00 95.06 102 SER A CA 1
ATOM 771 C C . SER A 1 102 ? -3.445 -3.181 26.070 1.00 95.06 102 SER A C 1
ATOM 773 O O . SER A 1 102 ? -3.090 -3.620 27.166 1.00 95.06 102 SER A O 1
ATOM 775 N N . TYR A 1 103 ? -4.691 -3.355 25.614 1.00 96.38 103 TYR A N 1
ATOM 776 C CA . TYR A 1 103 ? -5.642 -4.231 26.291 1.00 96.38 103 TYR A CA 1
ATOM 777 C C . TYR A 1 103 ? -5.222 -5.700 26.209 1.00 96.38 103 TYR A C 1
ATOM 779 O O . TYR A 1 103 ? -5.269 -6.384 27.231 1.00 96.38 103 TYR A O 1
ATOM 787 N N . ALA A 1 104 ? -4.785 -6.163 25.036 1.00 93.44 104 ALA A N 1
ATOM 788 C CA . ALA A 1 104 ? -4.278 -7.520 24.824 1.00 93.44 104 ALA A CA 1
ATOM 789 C C . ALA A 1 104 ? -3.144 -7.847 25.807 1.00 93.44 104 ALA A C 1
ATOM 791 O O . ALA A 1 104 ? -3.213 -8.819 26.556 1.00 93.44 104 ALA A O 1
ATOM 792 N N . GLU A 1 105 ? -2.151 -6.958 25.897 1.00 91.12 105 GLU A N 1
ATOM 793 C CA . GLU A 1 105 ? -1.022 -7.082 26.826 1.00 91.12 105 GLU A CA 1
ATOM 794 C C . GLU A 1 105 ? -1.466 -7.134 28.295 1.00 91.12 105 GLU A C 1
ATOM 796 O O . GLU A 1 105 ? -0.896 -7.871 29.098 1.00 91.12 105 GLU A O 1
ATOM 801 N N . HIS A 1 106 ? -2.476 -6.341 28.663 1.00 89.38 106 HIS A N 1
ATOM 802 C CA . HIS A 1 106 ? -2.948 -6.251 30.043 1.00 89.38 106 HIS A CA 1
ATOM 803 C C . HIS A 1 106 ? -3.836 -7.429 30.466 1.00 89.38 106 HIS A C 1
ATOM 805 O O . HIS A 1 106 ? -3.760 -7.875 31.609 1.00 89.38 106 HIS A O 1
ATOM 811 N N . SER A 1 107 ? -4.706 -7.891 29.570 1.00 90.88 107 SER A N 1
ATOM 812 C CA . SER A 1 107 ? -5.696 -8.941 29.838 1.00 90.88 107 SER A CA 1
ATOM 813 C C . SER A 1 107 ? -5.157 -10.350 29.590 1.00 90.88 107 SER A C 1
ATOM 815 O O . SER A 1 107 ? -5.634 -11.297 30.211 1.00 90.88 107 SER A O 1
ATOM 817 N N . GLY A 1 108 ? -4.161 -10.491 28.710 1.00 89.12 108 GLY A N 1
ATOM 818 C CA . GLY A 1 108 ? -3.720 -11.777 28.173 1.00 89.12 108 GLY A CA 1
ATOM 819 C C . GLY A 1 108 ? -4.615 -12.314 27.050 1.00 89.12 108 GLY A C 1
ATOM 820 O O . GLY A 1 108 ? -4.368 -13.419 26.569 1.00 89.12 108 GLY A O 1
ATOM 821 N N . GLU A 1 109 ? -5.637 -11.562 26.629 1.00 91.44 109 GLU A N 1
ATOM 822 C CA . GLU A 1 109 ? -6.498 -11.930 25.505 1.00 91.44 109 GLU A CA 1
ATOM 823 C C . GLU A 1 109 ? -5.745 -11.793 24.166 1.00 91.44 109 GLU A C 1
ATOM 825 O O . GLU A 1 109 ? -5.002 -10.825 23.977 1.00 91.44 109 GLU A O 1
ATOM 830 N N . PRO A 1 110 ? -5.949 -12.714 23.205 1.00 91.56 110 PRO A N 1
ATOM 831 C CA . PRO A 1 110 ? -5.211 -12.756 21.943 1.00 91.56 110 PRO A CA 1
ATOM 832 C C . PRO A 1 110 ? -5.762 -11.757 20.911 1.00 91.56 110 PRO A C 1
ATOM 834 O O . PRO A 1 110 ? -6.198 -12.149 19.830 1.00 91.56 110 PRO A O 1
ATOM 837 N N . PHE A 1 111 ? -5.774 -10.466 21.247 1.00 94.06 111 PHE A N 1
ATOM 838 C CA . PHE A 1 111 ? -6.019 -9.402 20.273 1.00 94.06 111 PHE A CA 1
ATOM 839 C C . PHE A 1 111 ? -4.714 -9.005 19.585 1.00 94.06 111 PHE A C 1
ATOM 841 O O . PHE A 1 111 ? -3.713 -8.749 20.256 1.00 94.06 111 PHE A O 1
ATOM 848 N N . ALA A 1 112 ? -4.731 -8.892 18.260 1.00 92.19 112 ALA A N 1
ATOM 849 C CA . ALA A 1 112 ? -3.580 -8.435 17.492 1.00 92.19 112 ALA A CA 1
ATOM 850 C C . ALA A 1 112 ? -3.988 -7.478 16.367 1.00 92.19 112 ALA A C 1
ATOM 852 O O . ALA A 1 112 ? -5.158 -7.351 16.000 1.00 92.19 112 ALA A O 1
ATOM 853 N N . GLU A 1 113 ? -3.008 -6.751 15.838 1.00 92.12 113 GLU A N 1
ATOM 854 C CA . GLU A 1 113 ? -3.213 -5.904 14.668 1.00 92.12 113 GLU A CA 1
ATOM 855 C C . GLU A 1 113 ? -3.571 -6.801 13.481 1.00 92.12 113 GLU A C 1
ATOM 857 O O . GLU A 1 113 ? -3.064 -7.921 13.367 1.00 92.12 113 GLU A O 1
ATOM 862 N N . VAL A 1 114 ? -4.465 -6.335 12.606 1.00 88.00 114 VAL A N 1
ATOM 863 C CA . VAL A 1 114 ? -4.673 -7.027 11.332 1.00 88.00 114 VAL A CA 1
ATOM 864 C C . VAL A 1 114 ? -3.333 -7.010 10.623 1.00 88.00 114 VAL A C 1
ATOM 866 O O . VAL A 1 114 ? -2.785 -5.935 10.369 1.00 88.00 114 VAL A O 1
ATOM 869 N N . SER A 1 115 ? -2.783 -8.186 10.325 1.00 68.25 115 SER A N 1
ATOM 870 C CA . SER A 1 115 ? -1.607 -8.252 9.477 1.00 68.25 115 SER A CA 1
ATOM 871 C C . SER A 1 115 ? -1.950 -7.500 8.201 1.00 68.25 115 SER A C 1
ATOM 873 O O . SER A 1 115 ? -2.850 -7.908 7.467 1.00 68.25 115 SER A O 1
ATOM 875 N N . LYS A 1 116 ? -1.223 -6.413 7.920 1.00 56.72 116 LYS A N 1
ATOM 876 C CA . LYS A 1 116 ? -1.058 -5.927 6.552 1.00 56.72 116 LYS A CA 1
ATOM 877 C C . LYS A 1 116 ? -0.273 -6.996 5.798 1.00 56.72 116 LYS A C 1
ATOM 879 O O . LYS A 1 116 ? 0.861 -6.783 5.384 1.00 56.72 116 LYS A O 1
ATOM 884 N N . GLU A 1 117 ? -0.871 -8.168 5.630 1.00 47.62 117 GLU A N 1
ATOM 885 C CA . GLU A 1 117 ? -0.705 -8.892 4.397 1.00 47.62 117 GLU A CA 1
ATOM 886 C C . GLU A 1 117 ? -1.362 -7.955 3.400 1.00 47.62 117 GLU A C 1
ATOM 888 O O . GLU A 1 117 ? -2.580 -7.890 3.259 1.00 47.62 117 GLU A O 1
ATOM 893 N N . VAL A 1 118 ? -0.533 -7.044 2.888 1.00 43.66 118 VAL A N 1
ATOM 894 C CA . VAL A 1 118 ? -0.847 -6.275 1.706 1.00 43.66 118 VAL A CA 1
ATOM 895 C C . VAL A 1 118 ? -1.368 -7.361 0.777 1.00 43.66 118 VAL A C 1
ATOM 897 O O . VAL A 1 118 ? -0.607 -8.261 0.412 1.00 43.66 118 VAL A O 1
ATOM 900 N N . GLU A 1 119 ? -2.658 -7.327 0.443 1.00 41.00 119 GLU A N 1
ATOM 901 C CA . GLU A 1 119 ? -3.056 -7.680 -0.908 1.00 41.00 119 GLU A CA 1
ATOM 902 C C . GLU A 1 119 ? -2.176 -6.780 -1.771 1.00 41.00 119 GLU A C 1
ATOM 904 O O . GLU A 1 119 ? -2.529 -5.667 -2.149 1.00 41.00 119 GLU A O 1
ATOM 909 N N . ALA A 1 120 ? -0.932 -7.211 -1.980 1.00 46.62 120 ALA A N 1
ATOM 910 C CA . ALA A 1 120 ? -0.231 -6.878 -3.168 1.00 46.62 120 ALA A CA 1
ATOM 911 C C . ALA A 1 120 ? -1.175 -7.518 -4.163 1.00 46.62 120 ALA A C 1
ATOM 913 O O . ALA A 1 120 ? -1.184 -8.743 -4.304 1.00 46.62 120 ALA A O 1
ATOM 914 N N . ASP A 1 121 ? -2.023 -6.695 -4.787 1.00 42.66 121 ASP A N 1
ATOM 915 C CA . ASP A 1 121 ? -2.293 -6.880 -6.199 1.00 42.66 121 ASP A CA 1
ATOM 916 C C . ASP A 1 121 ? -0.980 -7.416 -6.740 1.00 42.66 121 ASP A C 1
ATOM 918 O O . ASP A 1 121 ? 0.044 -6.732 -6.643 1.00 42.66 121 ASP A O 1
ATOM 922 N N . VAL A 1 122 ? -0.943 -8.712 -7.051 1.00 54.25 122 VAL A N 1
ATOM 923 C CA . VAL A 1 122 ? 0.296 -9.348 -7.467 1.00 54.25 122 VAL A CA 1
ATOM 924 C C . VAL A 1 122 ? 0.588 -8.648 -8.774 1.00 54.25 122 VAL A C 1
ATOM 926 O O . VAL A 1 122 ? -0.022 -8.975 -9.789 1.00 54.25 122 VAL A O 1
ATOM 929 N N . ILE A 1 123 ? 1.410 -7.596 -8.717 1.00 61.94 123 ILE A N 1
ATOM 930 C CA . ILE A 1 123 ? 1.779 -6.824 -9.886 1.00 61.94 123 ILE A CA 1
ATOM 931 C C . ILE A 1 123 ? 2.587 -7.808 -10.702 1.00 61.94 123 ILE A C 1
ATOM 933 O O . ILE A 1 123 ? 3.730 -8.133 -10.372 1.00 61.94 123 ILE A O 1
ATOM 937 N N . TYR A 1 124 ? 1.898 -8.367 -11.683 1.00 81.44 124 TYR A N 1
ATOM 938 C CA . TYR A 1 124 ? 2.408 -9.380 -12.564 1.00 81.44 124 TYR A CA 1
ATOM 939 C C . TYR A 1 124 ? 2.729 -8.695 -13.878 1.00 81.44 124 TYR A C 1
ATOM 941 O O . TYR A 1 124 ? 1.838 -8.256 -14.605 1.00 81.44 124 TYR A O 1
ATOM 949 N N . PHE A 1 125 ? 4.018 -8.577 -14.146 1.00 88.38 125 PHE A N 1
ATOM 950 C CA . PHE A 1 125 ? 4.540 -8.154 -15.425 1.00 88.38 125 PHE A CA 1
ATOM 951 C C . PHE A 1 125 ? 4.717 -9.392 -16.302 1.00 88.38 125 PHE A C 1
ATOM 953 O O . PHE A 1 125 ? 5.407 -10.346 -15.935 1.00 88.38 125 PHE A O 1
ATOM 960 N N . GLU A 1 126 ? 4.049 -9.382 -17.452 1.00 88.62 126 GLU A N 1
ATOM 961 C CA . GLU A 1 126 ? 4.255 -10.373 -18.506 1.00 88.62 126 GLU A CA 1
ATOM 962 C C . GLU A 1 126 ? 5.649 -10.180 -19.131 1.00 88.62 126 GLU A C 1
ATOM 964 O O . GLU A 1 126 ? 6.131 -9.052 -19.215 1.00 88.62 126 GLU A O 1
ATOM 969 N N . GLY A 1 127 ? 6.297 -11.266 -19.566 1.00 94.12 127 GLY A N 1
ATOM 970 C CA . GLY A 1 127 ? 7.616 -11.229 -20.215 1.00 94.12 127 GLY A CA 1
ATOM 971 C C . GLY A 1 127 ? 8.524 -12.402 -19.831 1.00 94.12 127 GLY A C 1
ATOM 972 O O . GLY A 1 127 ? 8.190 -13.216 -18.964 1.00 94.12 127 GLY A O 1
ATOM 973 N N . ASP A 1 128 ? 9.685 -12.496 -20.477 1.00 97.50 128 ASP A N 1
ATOM 974 C CA . ASP A 1 128 ? 10.761 -13.435 -20.147 1.00 97.50 128 ASP A CA 1
ATOM 975 C C . ASP A 1 128 ? 11.788 -12.770 -19.220 1.00 97.50 128 ASP A C 1
ATOM 977 O O . ASP A 1 128 ? 12.605 -11.944 -19.626 1.00 97.50 128 ASP A O 1
ATOM 981 N N . ALA A 1 129 ? 11.793 -13.183 -17.952 1.00 96.50 129 ALA A N 1
ATOM 982 C CA . ALA A 1 129 ? 12.713 -12.660 -16.945 1.00 96.50 129 ALA A CA 1
ATOM 983 C C . ALA A 1 129 ? 14.202 -12.889 -17.275 1.00 96.50 129 ALA A C 1
ATOM 985 O O . ALA A 1 129 ? 15.049 -12.127 -16.809 1.00 96.50 129 ALA A O 1
ATOM 986 N N . ASN A 1 130 ? 14.555 -13.914 -18.059 1.00 97.38 130 ASN A N 1
ATOM 987 C CA . ASN A 1 130 ? 15.948 -14.121 -18.464 1.00 97.38 130 ASN A CA 1
ATOM 988 C C . ASN A 1 130 ? 16.348 -13.128 -19.558 1.00 97.38 130 ASN A C 1
ATOM 990 O O . ASN A 1 130 ? 17.400 -12.502 -19.449 1.00 97.38 130 ASN A O 1
ATOM 994 N N . ALA A 1 131 ? 15.487 -12.928 -20.561 1.00 97.94 131 ALA A N 1
ATOM 995 C CA . ALA A 1 131 ? 15.696 -11.893 -21.572 1.00 97.94 131 ALA A CA 1
ATOM 996 C C . ALA A 1 131 ? 15.755 -10.499 -20.923 1.00 97.94 131 ALA A C 1
ATOM 998 O O . ALA A 1 131 ? 16.634 -9.697 -21.228 1.00 97.94 131 ALA A O 1
ATOM 999 N N . GLY A 1 132 ? 14.901 -10.249 -19.929 1.00 98.12 132 GLY A N 1
ATOM 1000 C CA . GLY A 1 132 ? 14.896 -9.009 -19.162 1.00 98.12 132 GLY A CA 1
ATOM 1001 C C . GLY A 1 132 ? 16.166 -8.764 -18.360 1.00 98.12 132 GLY A C 1
ATOM 1002 O O . GLY A 1 132 ? 16.635 -7.627 -18.271 1.00 98.12 132 GLY A O 1
ATOM 1003 N N . HIS A 1 133 ? 16.757 -9.820 -17.794 1.00 97.44 133 HIS A N 1
ATOM 1004 C CA . HIS A 1 133 ? 18.067 -9.724 -17.156 1.00 97.44 133 HIS A CA 1
ATOM 1005 C C . HIS A 1 133 ? 19.140 -9.305 -18.164 1.00 97.44 133 HIS A C 1
ATOM 1007 O O . HIS A 1 133 ? 19.960 -8.442 -17.851 1.00 97.44 133 HIS A O 1
ATOM 1013 N N . ASP A 1 134 ? 19.119 -9.865 -19.374 1.00 97.69 134 ASP A N 1
ATOM 1014 C CA . ASP A 1 134 ? 20.080 -9.524 -20.423 1.00 97.69 134 ASP A CA 1
ATOM 1015 C C . ASP A 1 134 ? 19.914 -8.065 -20.888 1.00 97.69 134 ASP A C 1
ATOM 1017 O O . ASP A 1 134 ? 20.910 -7.344 -21.007 1.00 97.69 134 ASP A O 1
ATOM 1021 N N . VAL A 1 135 ? 18.672 -7.585 -21.033 1.00 97.88 135 VAL A N 1
ATOM 1022 C CA . VAL A 1 135 ? 18.353 -6.166 -21.290 1.00 97.88 135 VAL A CA 1
ATOM 1023 C C . VAL A 1 135 ? 18.906 -5.276 -20.168 1.00 97.88 135 VAL A C 1
ATOM 1025 O O . VAL A 1 135 ? 19.614 -4.297 -20.431 1.00 97.88 135 VAL A O 1
ATOM 1028 N N . ALA A 1 136 ? 18.651 -5.624 -18.902 1.00 96.62 136 ALA A N 1
ATOM 1029 C CA . ALA A 1 136 ? 19.152 -4.870 -17.751 1.00 96.62 136 ALA A CA 1
ATOM 1030 C C . ALA A 1 136 ? 20.690 -4.832 -17.716 1.00 96.62 136 ALA A C 1
ATOM 1032 O O . ALA A 1 136 ? 21.291 -3.771 -17.510 1.00 96.62 136 ALA A O 1
ATOM 1033 N N . ALA A 1 137 ? 21.335 -5.977 -17.949 1.00 95.19 137 ALA A N 1
ATOM 1034 C CA . ALA A 1 137 ? 22.785 -6.113 -17.968 1.00 95.19 137 ALA A CA 1
ATOM 1035 C C . ALA A 1 137 ? 23.424 -5.259 -19.074 1.00 95.19 137 ALA A C 1
ATOM 1037 O O . ALA A 1 137 ? 24.438 -4.592 -18.834 1.00 95.19 137 ALA A O 1
ATOM 1038 N N . ALA A 1 138 ? 22.813 -5.235 -20.261 1.00 94.56 138 ALA A N 1
ATOM 1039 C CA . ALA A 1 138 ? 23.295 -4.479 -21.410 1.00 94.56 138 ALA A CA 1
ATOM 1040 C C . ALA A 1 138 ? 23.133 -2.959 -21.240 1.00 94.56 138 ALA A C 1
ATOM 1042 O O . ALA A 1 138 ? 24.029 -2.198 -21.617 1.00 94.56 138 ALA A O 1
ATOM 1043 N N . HIS A 1 139 ? 22.014 -2.506 -20.665 1.00 94.44 139 HIS A N 1
ATOM 1044 C CA . HIS A 1 139 ? 21.620 -1.096 -20.740 1.00 94.44 139 HIS A CA 1
ATOM 1045 C C . HIS A 1 139 ? 21.680 -0.326 -19.416 1.00 94.44 139 HIS A C 1
ATOM 1047 O O . HIS A 1 139 ? 21.875 0.893 -19.425 1.00 94.44 139 HIS A O 1
ATOM 1053 N N . CYS A 1 140 ? 21.543 -0.998 -18.272 1.00 93.69 140 CYS A N 1
ATOM 1054 C CA . CYS A 1 140 ? 21.335 -0.327 -16.984 1.00 93.69 140 CYS A CA 1
ATOM 1055 C C . CYS A 1 140 ? 22.581 -0.329 -16.081 1.00 93.69 140 CYS A C 1
ATOM 1057 O O . CYS A 1 140 ? 22.716 0.556 -15.230 1.00 93.69 140 CYS A O 1
ATOM 1059 N N . THR A 1 141 ? 23.527 -1.246 -16.312 1.00 93.00 141 THR A N 1
ATOM 1060 C CA . THR A 1 141 ? 24.754 -1.454 -15.505 1.00 93.00 141 THR A CA 1
ATOM 1061 C C . THR A 1 141 ? 25.704 -0.258 -15.478 1.00 93.00 141 THR A C 1
ATOM 1063 O O . THR A 1 141 ? 26.498 -0.077 -14.559 1.00 93.00 141 THR A O 1
ATOM 1066 N N . ARG A 1 142 ? 25.598 0.665 -16.439 1.00 89.12 142 ARG A N 1
ATOM 1067 C CA . ARG A 1 142 ? 26.359 1.924 -16.379 1.00 89.12 142 ARG A CA 1
ATOM 1068 C C . ARG A 1 142 ? 26.063 2.724 -15.104 1.00 89.12 142 ARG A C 1
ATOM 1070 O O . ARG A 1 142 ? 26.929 3.467 -14.646 1.00 89.12 142 ARG A O 1
ATOM 1077 N N . CYS A 1 143 ? 24.850 2.613 -14.565 1.00 90.62 143 CYS A N 1
ATOM 1078 C CA . CYS A 1 143 ? 24.414 3.377 -13.400 1.00 90.62 143 CYS A CA 1
ATOM 1079 C C . CYS A 1 143 ? 23.970 2.459 -12.255 1.00 90.62 143 CYS A C 1
ATOM 1081 O O . CYS A 1 143 ? 24.421 2.598 -11.118 1.00 90.62 143 CYS A O 1
ATOM 1083 N N . HIS A 1 144 ? 23.115 1.489 -12.550 1.00 93.31 144 HIS A N 1
ATOM 1084 C CA . HIS A 1 144 ? 22.497 0.641 -11.544 1.00 93.31 144 HIS A CA 1
ATOM 1085 C C . HIS A 1 144 ? 23.224 -0.688 -11.421 1.00 93.31 144 HIS A C 1
ATOM 1087 O O . HIS A 1 144 ? 23.500 -1.337 -12.418 1.00 93.31 144 HIS A O 1
ATOM 1093 N N . LYS A 1 145 ? 23.419 -1.143 -10.184 1.00 94.19 145 LYS A N 1
ATOM 1094 C CA . LYS A 1 145 ? 23.688 -2.556 -9.931 1.00 94.19 145 LYS A CA 1
ATOM 1095 C C . LYS A 1 145 ? 22.406 -3.350 -10.198 1.00 94.19 145 LYS A C 1
ATOM 1097 O O . LYS A 1 145 ? 21.424 -3.153 -9.471 1.00 94.19 145 LYS A O 1
ATOM 1102 N N . VAL A 1 146 ? 22.416 -4.202 -11.223 1.00 95.12 146 VAL A N 1
ATOM 1103 C CA . VAL A 1 146 ? 21.202 -4.895 -11.711 1.00 95.12 146 VAL A CA 1
ATOM 1104 C C . VAL A 1 146 ? 21.013 -6.298 -11.147 1.00 95.12 146 VAL A C 1
ATOM 1106 O O . VAL A 1 146 ? 19.886 -6.772 -11.114 1.00 95.12 146 VAL A O 1
ATOM 1109 N N . SER A 1 147 ? 22.077 -6.930 -10.644 1.00 92.88 147 SER A N 1
ATOM 1110 C CA . SER A 1 147 ? 22.044 -8.243 -9.987 1.00 92.88 147 SER A CA 1
ATOM 1111 C C . SER A 1 147 ? 23.016 -8.291 -8.798 1.00 92.88 147 SER A C 1
ATOM 1113 O O . SER A 1 147 ? 23.911 -7.445 -8.709 1.00 92.88 147 SER A O 1
ATOM 1115 N N . PRO A 1 148 ? 22.885 -9.235 -7.847 1.00 87.38 148 PRO A N 1
ATOM 1116 C CA . PRO A 1 148 ? 23.810 -9.361 -6.714 1.00 87.38 148 PRO A CA 1
ATOM 1117 C C . PRO A 1 148 ? 25.277 -9.572 -7.116 1.00 87.38 148 PRO A C 1
ATOM 1119 O O . PRO A 1 148 ? 26.183 -9.061 -6.445 1.00 87.38 148 PRO A O 1
ATOM 1122 N N . GLU A 1 149 ? 25.509 -10.287 -8.212 1.00 85.94 149 GLU A N 1
ATOM 1123 C CA . GLU A 1 149 ? 26.822 -10.637 -8.756 1.00 85.94 149 GLU A CA 1
ATOM 1124 C C . GLU A 1 149 ? 27.475 -9.456 -9.479 1.00 85.94 149 GLU A C 1
ATOM 1126 O O . GLU A 1 149 ? 28.706 -9.393 -9.588 1.00 85.94 149 GLU A O 1
ATOM 1131 N N . ASP A 1 150 ? 26.659 -8.506 -9.938 1.00 83.19 150 ASP A N 1
ATOM 1132 C CA . ASP A 1 150 ? 27.120 -7.329 -10.645 1.00 83.19 150 ASP A CA 1
ATOM 1133 C C . ASP A 1 150 ?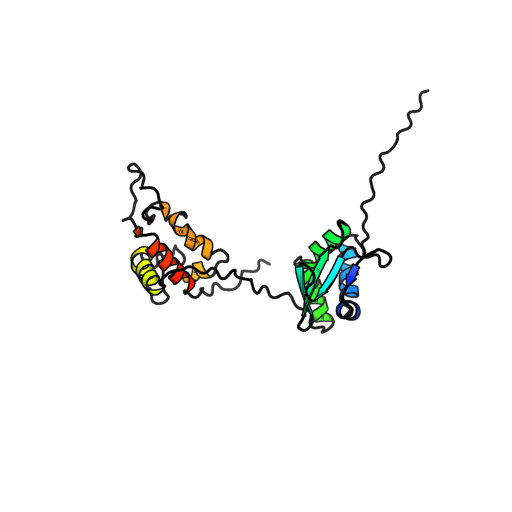 27.981 -6.429 -9.739 1.00 83.19 150 ASP A C 1
ATOM 1135 O O . ASP A 1 150 ? 27.703 -6.170 -8.558 1.00 83.19 150 ASP A O 1
ATOM 1139 N N . ARG A 1 151 ? 29.094 -5.978 -10.314 1.00 79.06 151 ARG A N 1
ATOM 1140 C CA . ARG A 1 151 ? 30.082 -5.099 -9.677 1.00 79.06 151 ARG A CA 1
ATOM 1141 C C . ARG A 1 151 ? 29.988 -3.668 -10.187 1.00 79.06 151 ARG A C 1
ATOM 1143 O O . ARG A 1 151 ? 30.722 -2.808 -9.701 1.00 79.06 151 ARG A O 1
ATOM 1150 N N . SER A 1 152 ? 29.118 -3.421 -11.159 1.00 72.56 152 SER A N 1
ATOM 1151 C CA . SER A 1 152 ? 28.832 -2.100 -11.674 1.00 72.56 152 SER A CA 1
ATOM 1152 C C . SER A 1 152 ? 28.033 -1.306 -10.636 1.00 72.56 152 SER A C 1
ATOM 1154 O O . SER A 1 152 ? 27.057 -1.775 -10.053 1.00 72.56 152 SER A O 1
ATOM 1156 N N . THR A 1 153 ? 28.512 -0.112 -10.302 1.00 66.19 153 THR A N 1
ATOM 1157 C CA . THR A 1 153 ? 27.747 0.863 -9.528 1.00 66.19 153 THR A CA 1
ATOM 1158 C C . THR A 1 153 ? 28.389 2.227 -9.691 1.00 66.19 153 THR A C 1
ATOM 1160 O O . THR A 1 153 ? 29.601 2.391 -9.526 1.00 66.19 153 THR A O 1
ATOM 1163 N N . ILE A 1 154 ? 27.568 3.230 -9.979 1.00 71.25 154 ILE A N 1
ATOM 1164 C CA . ILE A 1 154 ? 27.886 4.590 -9.568 1.00 71.25 154 ILE A CA 1
ATOM 1165 C C . ILE A 1 154 ? 27.228 4.724 -8.195 1.00 71.25 154 ILE A C 1
ATOM 1167 O O . ILE A 1 154 ? 26.010 4.650 -8.084 1.00 71.25 154 ILE A O 1
ATOM 1171 N N . GLY A 1 155 ? 28.009 4.836 -7.118 1.00 68.62 155 GLY A N 1
ATOM 1172 C CA . GLY A 1 155 ? 27.492 4.791 -5.735 1.00 68.62 155 GLY A CA 1
ATOM 1173 C C . GLY A 1 155 ? 26.439 5.860 -5.381 1.00 68.62 155 GLY A C 1
ATOM 1174 O O . GLY A 1 155 ? 25.970 5.912 -4.250 1.00 68.62 155 GLY A O 1
ATOM 1175 N N . SER A 1 156 ? 26.084 6.724 -6.334 1.00 80.69 156 SER A N 1
ATOM 1176 C CA . SER A 1 156 ? 25.046 7.749 -6.275 1.00 80.69 156 SER A CA 1
ATOM 1177 C C . SER A 1 156 ? 23.666 7.303 -6.778 1.00 80.69 156 SER A C 1
ATOM 1179 O O . SER A 1 156 ? 22.718 8.068 -6.628 1.00 80.69 156 SER A O 1
ATOM 1181 N N . THR A 1 157 ? 23.525 6.128 -7.402 1.00 86.50 157 THR A N 1
ATOM 1182 C CA . THR A 1 157 ? 22.222 5.592 -7.838 1.00 86.50 157 THR A CA 1
ATOM 1183 C C . THR A 1 157 ? 21.914 4.268 -7.137 1.00 86.50 157 THR A C 1
ATOM 1185 O O . THR A 1 157 ? 22.800 3.417 -7.034 1.00 86.50 157 THR A O 1
ATOM 1188 N N . PRO A 1 158 ? 20.676 4.067 -6.649 1.00 91.00 158 PRO A N 1
ATOM 1189 C CA . PRO A 1 158 ? 20.303 2.854 -5.922 1.00 91.00 158 PRO A CA 1
ATOM 1190 C C . PRO A 1 158 ? 20.376 1.614 -6.824 1.00 91.00 158 PRO A C 1
ATOM 1192 O O . PRO A 1 158 ? 20.132 1.699 -8.025 1.00 91.00 158 PRO A O 1
ATOM 1195 N N . SER A 1 159 ? 20.699 0.448 -6.259 1.00 93.62 159 SER A N 1
ATOM 1196 C CA . SER A 1 159 ? 20.626 -0.827 -6.988 1.00 93.62 159 SER A CA 1
ATOM 1197 C C . 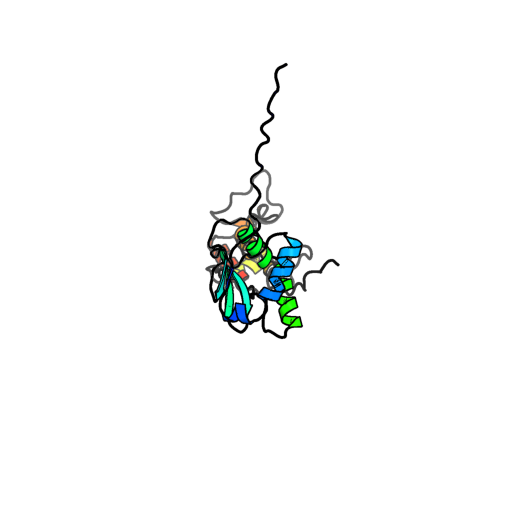SER A 1 159 ? 19.177 -1.208 -7.294 1.00 93.62 159 SER A C 1
ATOM 1199 O O . SER A 1 159 ? 18.250 -0.701 -6.659 1.00 93.62 159 SER A O 1
ATOM 1201 N N . PHE A 1 160 ? 18.968 -2.152 -8.213 1.00 95.44 160 PHE A N 1
ATOM 1202 C CA . PHE A 1 160 ? 17.634 -2.708 -8.448 1.00 95.44 160 PHE A CA 1
ATOM 1203 C C . PHE A 1 160 ? 17.052 -3.330 -7.170 1.00 95.44 160 PHE A C 1
ATOM 1205 O O . PHE A 1 160 ? 15.886 -3.118 -6.874 1.00 95.44 160 PHE A O 1
ATOM 1212 N N . MET A 1 161 ? 17.868 -4.001 -6.349 1.00 94.00 161 MET A N 1
ATOM 1213 C CA . MET A 1 161 ? 17.423 -4.603 -5.086 1.00 94.00 161 MET A CA 1
ATOM 1214 C C . MET A 1 161 ? 16.990 -3.533 -4.078 1.00 94.00 161 MET A C 1
ATOM 1216 O O . MET A 1 161 ? 15.991 -3.703 -3.386 1.00 94.00 161 MET A O 1
ATOM 1220 N N . ALA A 1 162 ? 17.715 -2.412 -4.006 1.00 92.19 162 ALA A N 1
ATOM 1221 C CA . ALA A 1 162 ? 17.337 -1.290 -3.150 1.00 92.19 162 ALA A CA 1
ATOM 1222 C C . ALA A 1 162 ? 16.044 -0.622 -3.640 1.00 92.19 162 ALA A C 1
ATOM 1224 O O . ALA A 1 162 ? 15.162 -0.324 -2.841 1.00 92.19 162 ALA A O 1
ATOM 1225 N N . LEU A 1 163 ? 15.894 -0.450 -4.958 1.00 93.12 163 LEU A N 1
ATOM 1226 C CA . LEU A 1 163 ? 14.651 0.029 -5.567 1.00 93.12 163 LEU A CA 1
ATOM 1227 C C . LEU A 1 163 ? 13.497 -0.968 -5.420 1.00 93.12 163 LEU A C 1
ATOM 1229 O O . LEU A 1 163 ? 12.351 -0.553 -5.422 1.00 93.12 163 LEU A O 1
ATOM 1233 N N . LYS A 1 164 ? 13.761 -2.266 -5.272 1.00 93.19 164 LYS A N 1
ATOM 1234 C CA . LYS A 1 164 ? 12.728 -3.280 -5.024 1.00 93.19 164 LYS A CA 1
ATOM 1235 C C . LYS A 1 164 ? 12.182 -3.270 -3.600 1.00 93.19 164 LYS A C 1
ATOM 1237 O O . LYS A 1 164 ? 11.124 -3.845 -3.372 1.00 93.19 164 LYS A O 1
ATOM 1242 N N . ALA A 1 165 ? 12.887 -2.640 -2.664 1.00 89.94 165 ALA A N 1
ATOM 1243 C CA . ALA A 1 165 ? 12.506 -2.582 -1.256 1.00 89.94 165 ALA A CA 1
ATOM 1244 C C . ALA A 1 165 ? 11.623 -1.370 -0.897 1.00 89.94 165 ALA A C 1
ATOM 1246 O O . ALA A 1 165 ? 11.132 -1.291 0.225 1.00 89.94 165 ALA A O 1
ATOM 1247 N N . ILE A 1 166 ? 11.415 -0.422 -1.819 1.00 88.88 166 ILE A N 1
ATOM 1248 C CA . ILE A 1 166 ? 10.543 0.742 -1.591 1.00 88.88 166 ILE A CA 1
ATOM 1249 C C . ILE A 1 166 ? 9.077 0.429 -1.950 1.00 88.88 166 ILE A C 1
ATOM 1251 O O . ILE A 1 166 ? 8.840 -0.345 -2.879 1.00 88.88 166 ILE A O 1
ATOM 1255 N N . PRO A 1 167 ? 8.082 1.025 -1.258 1.00 84.25 167 PRO A N 1
ATOM 1256 C CA . PRO A 1 167 ? 6.671 0.655 -1.429 1.00 84.25 167 PRO A CA 1
ATOM 1257 C C . PRO A 1 167 ? 6.120 0.808 -2.857 1.00 84.25 167 PRO A C 1
ATOM 1259 O O . PRO A 1 167 ? 5.332 -0.020 -3.296 1.00 84.25 167 PRO A O 1
ATOM 1262 N N . ASP A 1 168 ? 6.554 1.831 -3.596 1.00 88.12 168 ASP A N 1
ATOM 1263 C CA . ASP A 1 168 ? 6.097 2.177 -4.952 1.00 88.12 168 ASP A CA 1
ATOM 1264 C C . ASP A 1 168 ? 7.044 1.658 -6.054 1.00 88.12 168 ASP A C 1
ATOM 1266 O O . ASP A 1 168 ? 7.112 2.221 -7.151 1.00 88.12 168 ASP A O 1
ATOM 1270 N N . TRP A 1 169 ? 7.816 0.597 -5.773 1.00 92.56 169 TRP A N 1
ATOM 1271 C CA . TRP A 1 169 ? 8.830 0.074 -6.698 1.00 92.56 169 TRP A CA 1
ATOM 1272 C C . TRP A 1 169 ? 8.258 -0.229 -8.086 1.00 92.56 169 TRP A C 1
ATOM 1274 O O . TRP A 1 169 ? 8.879 0.107 -9.092 1.00 92.56 169 TRP A O 1
ATOM 1284 N N . ALA A 1 170 ? 7.080 -0.847 -8.144 1.00 91.69 170 ALA A N 1
ATOM 1285 C CA . ALA A 1 170 ? 6.498 -1.328 -9.387 1.00 91.69 170 ALA A CA 1
ATOM 1286 C C . ALA A 1 170 ? 6.176 -0.178 -10.342 1.00 91.69 170 ALA A C 1
ATOM 1288 O O . ALA A 1 170 ? 6.586 -0.217 -11.499 1.00 91.69 170 ALA A O 1
AT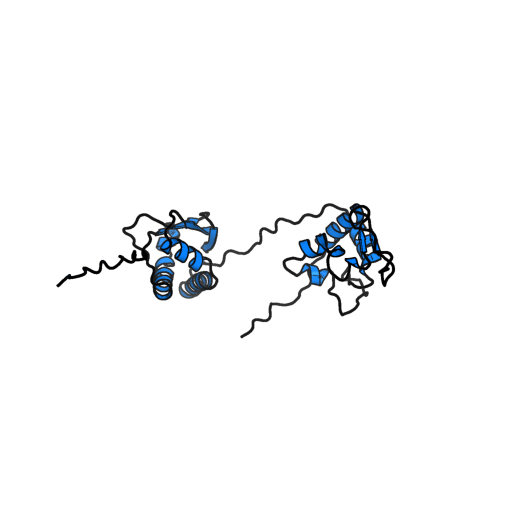OM 1289 N N . ASP A 1 171 ? 5.543 0.883 -9.839 1.00 91.75 171 ASP A N 1
ATOM 1290 C CA . ASP A 1 171 ? 5.242 2.083 -10.619 1.00 91.75 171 ASP A CA 1
ATOM 1291 C C . ASP A 1 171 ? 6.519 2.773 -11.100 1.00 91.75 171 ASP A C 1
ATOM 1293 O O . ASP A 1 171 ? 6.621 3.195 -12.255 1.00 91.75 171 ASP A O 1
ATOM 1297 N N . ARG A 1 172 ? 7.535 2.847 -10.231 1.00 93.94 172 ARG A N 1
ATOM 1298 C CA . ARG A 1 172 ? 8.831 3.441 -10.581 1.00 93.94 172 ARG A CA 1
ATOM 1299 C C . ARG A 1 172 ? 9.534 2.681 -11.692 1.00 93.94 172 ARG A C 1
ATOM 1301 O O . ARG A 1 172 ? 10.109 3.321 -12.569 1.00 93.94 172 ARG A O 1
ATOM 1308 N N . PHE A 1 173 ? 9.505 1.351 -11.654 1.00 95.81 173 PHE A N 1
ATOM 1309 C CA . PHE A 1 173 ? 10.077 0.530 -12.713 1.00 95.81 173 PHE A CA 1
ATOM 1310 C C . PHE A 1 173 ? 9.227 0.577 -13.982 1.00 95.81 173 PHE A C 1
ATOM 1312 O O . PHE A 1 173 ? 9.792 0.766 -15.047 1.00 95.81 173 PHE A O 1
ATOM 1319 N N . ALA A 1 174 ? 7.897 0.522 -13.900 1.00 94.25 174 ALA A N 1
ATOM 1320 C CA . ALA A 1 174 ? 7.017 0.598 -15.071 1.00 94.25 174 ALA A CA 1
ATOM 1321 C C . ALA A 1 174 ? 7.117 1.938 -15.824 1.00 94.25 174 ALA A C 1
ATOM 1323 O O . ALA A 1 174 ? 6.864 2.003 -17.024 1.00 94.25 174 ALA A O 1
ATOM 1324 N N . GLN A 1 175 ? 7.504 3.015 -15.133 1.00 94.31 175 GLN A N 1
ATOM 1325 C CA . GLN A 1 175 ? 7.569 4.371 -15.691 1.00 94.31 175 GLN A CA 1
ATOM 1326 C C . GLN A 1 175 ? 8.988 4.951 -15.699 1.00 94.31 175 GLN A C 1
ATOM 1328 O O . GLN A 1 175 ? 9.159 6.157 -15.881 1.00 94.31 175 GLN A O 1
ATOM 1333 N N . PHE A 1 176 ? 10.025 4.130 -15.504 1.00 95.56 176 PHE A N 1
ATOM 1334 C CA . PHE A 1 176 ? 11.389 4.619 -15.270 1.00 95.56 176 PHE A CA 1
ATOM 1335 C C . PHE A 1 176 ? 11.894 5.558 -16.373 1.00 95.56 176 PHE A C 1
ATOM 1337 O O . PHE A 1 176 ? 12.566 6.542 -16.070 1.00 95.56 176 PHE A O 1
ATOM 1344 N N . TYR A 1 177 ? 11.520 5.297 -17.630 1.00 94.50 177 TYR A N 1
ATOM 1345 C CA . TYR A 1 177 ? 11.878 6.084 -18.812 1.00 94.50 177 TYR A CA 1
ATOM 1346 C C . TYR A 1 177 ? 11.301 7.511 -18.799 1.00 94.50 177 TYR A C 1
ATOM 1348 O O . TYR A 1 177 ? 11.785 8.367 -19.534 1.00 94.50 177 TYR A O 1
ATOM 1356 N N . LEU A 1 178 ? 10.310 7.790 -17.942 1.00 95.06 178 LEU A N 1
ATOM 1357 C CA . LEU A 1 178 ? 9.749 9.123 -17.685 1.00 95.06 178 LEU A CA 1
ATOM 1358 C C . LEU A 1 178 ? 10.394 9.819 -16.476 1.00 95.06 178 LEU A C 1
ATOM 1360 O O . LEU A 1 178 ? 10.244 11.030 -16.302 1.00 95.06 178 LEU A O 1
ATOM 1364 N N . LEU A 1 179 ? 11.120 9.079 -15.637 1.00 93.44 179 LEU A N 1
ATOM 1365 C CA . LEU A 1 179 ? 11.704 9.581 -14.398 1.00 93.44 179 LEU A CA 1
ATOM 1366 C C . LEU A 1 179 ? 13.152 10.025 -14.612 1.00 93.44 179 LEU A C 1
ATOM 1368 O O . LEU A 1 179 ? 13.987 9.280 -15.121 1.00 93.44 179 LEU A O 1
ATOM 1372 N N . ASN A 1 180 ? 13.478 11.245 -14.180 1.00 91.38 180 ASN A N 1
ATOM 1373 C CA . ASN A 1 180 ? 14.839 11.772 -14.291 1.00 91.38 180 ASN A CA 1
ATOM 1374 C C . ASN A 1 180 ? 15.864 10.837 -13.613 1.00 91.38 180 ASN A C 1
ATOM 1376 O O . ASN A 1 180 ? 15.620 10.389 -12.492 1.00 91.38 180 ASN A O 1
ATOM 1380 N N . PRO A 1 181 ? 17.032 10.594 -14.237 1.00 90.88 181 PRO A N 1
ATOM 1381 C CA . PRO A 1 181 ? 17.547 11.265 -15.436 1.00 90.88 181 PRO A CA 1
ATOM 1382 C C . PRO A 1 181 ? 17.184 10.586 -16.778 1.00 90.88 181 PRO A C 1
ATOM 1384 O O . PRO A 1 181 ? 17.611 11.075 -17.826 1.00 90.88 181 PRO A O 1
ATOM 1387 N N . HIS A 1 182 ? 16.413 9.494 -16.780 1.00 93.88 182 HIS A N 1
ATOM 1388 C CA . HIS A 1 182 ? 16.219 8.620 -17.946 1.00 93.88 182 HIS A CA 1
ATOM 1389 C C . HIS A 1 182 ? 15.651 9.283 -19.213 1.00 93.88 182 HIS A C 1
ATOM 1391 O O . HIS A 1 182 ? 16.205 9.004 -20.276 1.00 93.88 182 HIS A O 1
ATOM 1397 N N . PRO A 1 183 ? 14.672 10.216 -19.166 1.00 93.00 183 PRO A N 1
ATOM 1398 C CA . PRO A 1 183 ? 14.134 10.847 -20.379 1.00 93.00 183 PRO A CA 1
ATOM 1399 C C . PRO A 1 183 ? 15.177 11.551 -21.255 1.00 93.00 183 PRO A C 1
ATOM 1401 O O . PRO A 1 183 ? 14.913 11.874 -22.408 1.00 93.00 183 PRO A O 1
ATOM 1404 N N . SER A 1 184 ? 16.356 11.853 -20.702 1.00 92.38 184 SER A N 1
ATOM 1405 C CA . SER A 1 184 ? 17.432 12.528 -21.431 1.00 92.38 184 SER A CA 1
ATOM 1406 C C . SER A 1 184 ? 18.313 11.596 -22.271 1.00 92.38 184 SER A C 1
ATOM 1408 O O . SER A 1 184 ? 19.104 12.091 -23.073 1.00 92.38 184 SER A O 1
ATOM 1410 N N . PHE A 1 185 ? 18.209 10.275 -22.091 1.00 92.25 185 PHE A N 1
ATOM 1411 C CA . PHE A 1 185 ? 19.034 9.295 -22.807 1.00 92.25 185 PHE A CA 1
ATOM 1412 C C . PHE A 1 185 ? 18.362 7.930 -23.021 1.00 92.25 185 PHE A C 1
ATOM 1414 O O . PHE A 1 185 ? 19.026 7.028 -23.518 1.00 92.25 185 PHE A O 1
ATOM 1421 N N . ILE A 1 186 ? 17.092 7.747 -22.656 1.00 94.56 186 ILE A N 1
ATOM 1422 C CA . ILE A 1 186 ? 16.339 6.509 -22.892 1.00 94.56 186 ILE A CA 1
ATOM 1423 C C . ILE A 1 186 ? 15.200 6.777 -23.864 1.00 94.56 186 ILE A C 1
ATOM 1425 O O . ILE A 1 186 ? 14.471 7.756 -23.704 1.00 94.56 186 ILE A O 1
ATOM 1429 N N . GLN A 1 187 ? 15.040 5.883 -24.834 1.00 95.25 187 GLN A N 1
ATOM 1430 C CA . GLN A 1 187 ? 13.885 5.826 -25.714 1.00 95.25 187 GLN A CA 1
ATOM 1431 C C . GLN A 1 187 ? 13.327 4.413 -25.748 1.00 95.25 187 GLN A C 1
ATOM 1433 O O . GLN A 1 187 ? 14.070 3.434 -25.789 1.00 95.25 187 GLN A O 1
ATOM 1438 N N . ILE A 1 188 ? 12.005 4.339 -25.754 1.00 96.81 188 ILE A N 1
ATOM 1439 C CA . ILE A 1 188 ? 11.267 3.116 -26.025 1.00 96.81 188 ILE A CA 1
ATOM 1440 C C . ILE A 1 188 ? 10.634 3.264 -27.401 1.00 96.81 188 ILE A C 1
ATOM 1442 O O . ILE A 1 188 ? 9.932 4.259 -27.647 1.00 96.81 188 ILE A O 1
ATOM 1446 N N . GLU A 1 189 ? 10.947 2.320 -28.286 1.00 94.56 189 GLU A N 1
ATOM 1447 C CA . GLU A 1 189 ? 10.484 2.295 -29.672 1.00 94.56 189 GLU A CA 1
ATOM 1448 C C . GLU A 1 189 ? 8.957 2.400 -29.718 1.00 94.56 189 GLU A C 1
ATOM 1450 O O . GLU A 1 189 ? 8.254 1.810 -28.898 1.00 94.56 189 GLU A O 1
ATOM 1455 N N . ASP A 1 190 ? 8.458 3.241 -30.625 1.00 90.00 190 ASP A N 1
ATOM 1456 C CA . ASP A 1 190 ? 7.035 3.535 -30.838 1.00 90.00 190 ASP A CA 1
ATOM 1457 C C . ASP A 1 190 ? 6.237 4.055 -29.622 1.00 90.00 190 ASP A C 1
ATOM 1459 O O . ASP A 1 190 ? 5.050 4.363 -29.751 1.00 90.00 190 ASP A O 1
ATOM 1463 N N . MET A 1 191 ? 6.873 4.243 -28.459 1.00 92.94 191 MET A N 1
ATOM 1464 C CA . MET A 1 191 ? 6.213 4.706 -27.232 1.00 92.94 191 MET A CA 1
ATOM 1465 C C . MET A 1 191 ? 6.711 6.076 -26.754 1.00 92.94 191 MET A C 1
ATOM 1467 O O . MET A 1 191 ? 5.931 6.880 -26.240 1.00 92.94 191 MET A O 1
ATOM 1471 N N . THR A 1 192 ? 7.998 6.381 -26.930 1.00 92.38 192 THR A N 1
ATOM 1472 C CA . THR A 1 192 ? 8.590 7.667 -26.513 1.00 92.38 192 THR A CA 1
ATOM 1473 C C . THR A 1 192 ? 8.836 8.601 -27.693 1.00 92.38 192 THR A C 1
ATOM 1475 O O . THR A 1 192 ? 9.100 8.172 -28.813 1.00 92.38 192 THR A O 1
ATOM 1478 N N . ALA A 1 193 ? 8.769 9.912 -27.446 1.00 90.94 193 ALA A N 1
ATOM 1479 C CA . ALA A 1 193 ? 9.097 10.905 -28.463 1.00 90.94 193 ALA A CA 1
ATOM 1480 C C . ALA A 1 193 ? 10.603 10.885 -28.813 1.00 90.94 193 ALA A C 1
ATOM 1482 O O . ALA A 1 193 ? 11.430 10.588 -27.946 1.00 90.94 193 ALA A O 1
ATOM 1483 N N . PRO A 1 194 ? 10.985 11.264 -30.049 1.00 90.94 194 PRO A N 1
ATOM 1484 C CA . PRO A 1 194 ? 12.383 11.487 -30.405 1.00 90.94 194 PRO A CA 1
ATOM 1485 C C . PRO A 1 194 ? 13.021 12.584 -29.542 1.00 90.94 194 PRO A C 1
ATOM 1487 O O . PRO A 1 194 ? 12.355 13.557 -29.174 1.00 90.94 194 PRO A O 1
ATOM 1490 N N . PHE A 1 195 ? 14.325 12.471 -29.267 1.00 91.62 195 PHE A N 1
ATOM 1491 C CA . PHE A 1 195 ? 15.070 13.543 -28.599 1.00 91.62 195 PHE A CA 1
ATOM 1492 C C . PHE A 1 195 ? 14.979 14.864 -29.382 1.00 91.62 195 PHE A C 1
ATOM 1494 O O . PHE A 1 195 ? 15.036 14.873 -30.613 1.00 91.62 195 PHE A O 1
ATOM 1501 N N . ASP A 1 196 ? 14.882 15.999 -28.675 1.00 90.12 196 ASP A N 1
ATOM 1502 C CA . ASP A 1 196 ? 14.917 17.323 -29.313 1.00 90.12 196 ASP A CA 1
ATOM 1503 C C . ASP A 1 196 ? 16.285 17.508 -29.997 1.00 90.12 196 ASP A C 1
ATOM 1505 O O . ASP A 1 196 ? 17.308 17.508 -29.306 1.00 90.12 196 ASP A O 1
ATOM 1509 N N . PRO A 1 197 ? 16.348 17.742 -31.322 1.00 88.56 197 PRO A N 1
ATOM 1510 C CA . PRO A 1 197 ? 17.614 17.939 -32.029 1.00 88.56 197 PRO A CA 1
ATOM 1511 C C . PRO A 1 197 ? 18.465 19.095 -31.477 1.00 88.56 197 PRO A C 1
ATOM 1513 O O . PRO A 1 197 ? 19.674 19.141 -31.691 1.00 88.56 197 PRO A O 1
ATOM 1516 N N . ARG A 1 198 ? 17.849 20.047 -30.763 1.00 92.44 198 ARG A N 1
ATOM 1517 C CA . ARG A 1 198 ? 18.528 21.183 -30.114 1.00 92.44 198 ARG A CA 1
ATOM 1518 C C . ARG A 1 198 ? 19.082 20.840 -28.729 1.00 92.44 198 ARG A C 1
ATOM 1520 O O . ARG A 1 198 ? 19.779 21.662 -28.138 1.00 92.44 198 ARG A O 1
ATOM 1527 N N . ARG A 1 199 ? 18.740 19.670 -28.188 1.00 86.25 199 ARG A N 1
ATOM 1528 C CA . ARG A 1 199 ? 19.193 19.140 -26.896 1.00 86.25 199 ARG A CA 1
ATOM 1529 C C . ARG A 1 199 ? 19.564 17.664 -27.070 1.00 86.25 199 ARG A C 1
ATOM 1531 O O . ARG A 1 199 ? 18.841 16.800 -26.576 1.00 86.25 199 ARG A O 1
ATOM 1538 N N . PRO A 1 200 ? 20.657 17.372 -27.797 1.00 84.94 200 PRO A N 1
ATOM 1539 C CA . PRO A 1 200 ? 21.082 15.997 -28.000 1.00 84.94 200 PRO A CA 1
ATOM 1540 C C . PRO A 1 200 ? 21.408 15.323 -26.654 1.00 84.94 200 PRO A C 1
ATOM 1542 O O . PRO A 1 200 ? 21.874 16.008 -25.733 1.00 84.94 200 PRO A O 1
ATOM 1545 N N . PRO A 1 201 ? 21.200 14.000 -26.539 1.00 87.50 201 PRO A N 1
ATOM 1546 C CA . PRO A 1 201 ? 21.580 13.230 -25.361 1.00 87.50 201 PRO A CA 1
ATOM 1547 C C . PRO A 1 201 ? 23.048 13.440 -24.989 1.00 87.50 201 PRO A C 1
ATOM 1549 O O . PRO A 1 201 ? 23.931 13.472 -25.846 1.00 87.50 201 PRO A O 1
ATOM 1552 N N . SER A 1 202 ? 23.319 13.568 -23.691 1.00 83.62 202 SER A N 1
ATOM 1553 C CA . SER A 1 202 ? 24.685 13.707 -23.165 1.00 83.62 202 SER A CA 1
ATOM 1554 C C . SER A 1 202 ? 25.447 12.379 -23.102 1.00 83.62 202 SER A C 1
ATOM 1556 O O . SER A 1 202 ? 26.654 12.367 -22.863 1.00 83.62 202 SER A O 1
ATOM 1558 N N . LEU A 1 203 ? 24.746 11.264 -23.306 1.00 82.88 203 LEU A N 1
ATOM 1559 C CA . LEU A 1 203 ? 25.252 9.898 -23.274 1.00 82.88 203 LEU A CA 1
ATOM 1560 C C . LEU A 1 203 ? 24.761 9.160 -24.519 1.00 82.88 203 LEU A C 1
ATOM 1562 O O . LEU A 1 203 ? 23.764 9.560 -25.118 1.00 82.88 203 LEU A O 1
ATOM 1566 N N . VAL A 1 204 ? 25.439 8.065 -24.878 1.00 89.06 204 VAL A N 1
ATOM 1567 C CA . VAL A 1 204 ? 24.917 7.136 -25.891 1.00 89.06 204 VAL A CA 1
ATOM 1568 C C . VAL A 1 204 ? 23.524 6.681 -25.439 1.00 89.06 204 VAL A C 1
ATOM 1570 O O . VAL A 1 204 ? 23.420 6.186 -24.302 1.00 89.06 204 VAL A O 1
ATOM 1573 N N . PRO A 1 205 ? 22.484 6.888 -26.268 1.00 92.12 205 PRO A N 1
ATOM 1574 C CA . PRO A 1 205 ? 21.129 6.511 -25.915 1.00 92.12 205 PRO A CA 1
ATOM 1575 C C . PRO A 1 205 ? 20.987 5.021 -25.640 1.00 92.12 205 PRO A C 1
ATOM 1577 O O . PRO A 1 205 ? 21.682 4.189 -26.221 1.00 92.12 205 PRO A O 1
ATOM 1580 N N . VAL A 1 206 ? 20.073 4.708 -24.734 1.00 94.75 206 VAL A N 1
ATOM 1581 C CA . VAL A 1 206 ? 19.497 3.379 -24.588 1.00 94.75 206 VAL A CA 1
ATOM 1582 C C . VAL A 1 206 ? 18.210 3.385 -25.395 1.00 94.75 206 VAL A C 1
ATOM 1584 O O . VAL A 1 206 ? 17.311 4.174 -25.111 1.00 94.75 206 VAL A O 1
ATOM 1587 N N . GLU A 1 207 ? 18.147 2.523 -26.395 1.00 95.06 207 GLU A N 1
ATOM 1588 C CA . GLU A 1 207 ? 16.972 2.308 -27.230 1.00 95.06 207 GLU A CA 1
ATOM 1589 C C . GLU A 1 207 ? 16.530 0.869 -26.991 1.00 95.06 207 GLU A C 1
ATOM 1591 O O . GLU A 1 207 ? 17.336 -0.044 -27.163 1.00 95.06 207 GLU A O 1
ATOM 1596 N N . ILE A 1 208 ? 15.296 0.693 -26.524 1.00 97.12 208 ILE A N 1
ATOM 1597 C CA . ILE A 1 208 ? 14.689 -0.620 -26.283 1.00 97.12 208 ILE A CA 1
ATOM 1598 C C . ILE A 1 208 ? 13.299 -0.671 -26.915 1.00 97.12 208 ILE A C 1
ATOM 1600 O O . ILE A 1 208 ? 12.649 0.357 -27.106 1.00 97.12 208 ILE A O 1
ATOM 1604 N N . THR A 1 209 ? 12.825 -1.867 -27.215 1.00 97.56 209 THR A N 1
ATOM 1605 C CA . THR A 1 209 ? 11.463 -2.128 -27.687 1.00 97.56 209 THR A CA 1
ATOM 1606 C C . THR A 1 209 ? 10.468 -2.214 -26.525 1.00 97.56 209 THR A C 1
ATOM 1608 O O . THR A 1 209 ? 10.844 -2.268 -25.351 1.00 97.56 209 THR A O 1
ATOM 1611 N N . VAL A 1 210 ? 9.169 -2.245 -26.839 1.00 96.19 210 VAL A N 1
ATOM 1612 C CA . VAL A 1 210 ? 8.121 -2.517 -25.838 1.00 96.19 210 VAL A CA 1
ATOM 1613 C C . VAL A 1 210 ? 8.229 -3.946 -25.287 1.00 96.19 210 VAL A C 1
ATOM 1615 O O . VAL A 1 210 ? 7.994 -4.154 -24.101 1.00 96.19 210 VAL A O 1
ATOM 1618 N N . ASP A 1 211 ? 8.638 -4.916 -26.105 1.00 97.19 211 ASP A N 1
ATOM 1619 C CA . ASP A 1 211 ? 8.835 -6.297 -25.650 1.00 97.19 211 ASP A CA 1
ATOM 1620 C C . ASP A 1 211 ? 10.016 -6.389 -24.672 1.00 97.19 211 ASP A C 1
ATOM 1622 O O . ASP A 1 211 ? 9.880 -6.957 -23.592 1.00 97.19 211 ASP A O 1
ATOM 1626 N N . GLU A 1 212 ? 11.134 -5.721 -24.970 1.00 98.00 212 GLU A N 1
ATOM 1627 C CA . GLU A 1 212 ? 12.282 -5.638 -24.056 1.00 98.00 212 GLU A CA 1
ATOM 1628 C C . GLU A 1 212 ? 11.949 -4.889 -22.757 1.00 98.00 212 GLU A C 1
ATOM 1630 O O . GLU A 1 212 ? 12.483 -5.224 -21.698 1.00 98.00 212 GLU A O 1
ATOM 1635 N N . LEU A 1 213 ? 11.057 -3.889 -22.807 1.00 97.25 213 LEU A N 1
ATOM 1636 C CA . LEU A 1 213 ? 10.514 -3.254 -21.604 1.00 97.25 213 LEU A CA 1
ATOM 1637 C C . LEU A 1 213 ? 9.741 -4.268 -20.750 1.00 97.25 213 LEU A C 1
ATOM 1639 O O . LEU A 1 213 ? 9.947 -4.317 -19.539 1.00 97.25 213 LEU A O 1
ATOM 1643 N N . ASN A 1 214 ? 8.858 -5.059 -21.359 1.00 96.38 214 ASN A N 1
ATOM 1644 C CA . ASN A 1 214 ? 8.066 -6.064 -20.649 1.00 96.38 214 ASN A CA 1
ATOM 1645 C C . ASN A 1 214 ? 8.968 -7.139 -20.025 1.00 96.38 214 ASN A C 1
ATOM 1647 O O . ASN A 1 214 ? 8.869 -7.408 -18.827 1.00 96.38 214 ASN A O 1
ATOM 1651 N N . ASP A 1 215 ? 9.928 -7.657 -20.792 1.00 98.06 215 ASP A N 1
ATOM 1652 C CA . ASP A 1 215 ? 10.933 -8.605 -20.311 1.00 98.06 215 ASP A CA 1
ATOM 1653 C C . ASP A 1 215 ? 11.726 -8.023 -19.127 1.00 98.06 215 ASP A C 1
ATOM 1655 O O . ASP A 1 215 ? 11.873 -8.674 -18.087 1.00 98.06 215 ASP A O 1
ATOM 1659 N N . LEU A 1 216 ? 12.177 -6.764 -19.225 1.00 98.00 216 LEU A N 1
ATOM 1660 C CA . LEU A 1 216 ? 12.863 -6.053 -18.139 1.00 98.00 216 LEU A CA 1
ATOM 1661 C C . LEU A 1 216 ? 12.007 -5.977 -16.865 1.00 98.00 216 LEU A C 1
ATOM 1663 O O . LEU A 1 216 ? 12.521 -6.196 -15.765 1.00 98.00 216 LEU A O 1
ATOM 1667 N N . LEU A 1 217 ? 10.713 -5.676 -16.986 1.00 96.88 217 LEU A N 1
ATOM 1668 C CA . LEU A 1 217 ? 9.801 -5.617 -15.841 1.00 96.88 217 LEU A CA 1
ATOM 1669 C C . LEU A 1 217 ? 9.571 -7.004 -15.224 1.00 96.88 217 LEU A C 1
ATOM 1671 O O . LEU A 1 217 ? 9.602 -7.131 -13.995 1.00 96.88 217 LEU A O 1
ATOM 1675 N N . ALA A 1 218 ? 9.439 -8.047 -16.049 1.00 96.44 218 ALA A N 1
ATOM 1676 C CA . ALA A 1 218 ? 9.362 -9.436 -15.597 1.00 96.44 218 ALA A CA 1
ATOM 1677 C C . ALA A 1 218 ? 10.634 -9.857 -14.838 1.00 96.44 218 ALA A C 1
ATOM 1679 O O . ALA A 1 218 ? 10.561 -10.507 -13.790 1.00 96.44 218 ALA A O 1
ATOM 1680 N N . TYR A 1 219 ? 11.812 -9.423 -15.300 1.00 97.50 219 TYR A N 1
ATOM 1681 C CA . TYR A 1 219 ? 13.064 -9.627 -14.574 1.00 97.50 219 TYR A CA 1
ATOM 1682 C C . TYR A 1 219 ? 13.054 -8.922 -13.217 1.00 97.50 219 TYR A C 1
ATOM 1684 O O . TYR A 1 219 ? 13.287 -9.555 -12.186 1.00 97.50 219 TYR A O 1
ATOM 1692 N N . VAL A 1 220 ? 12.746 -7.626 -13.192 1.00 95.75 220 VAL A N 1
ATOM 1693 C CA . VAL A 1 220 ? 12.727 -6.821 -11.964 1.00 95.75 220 VAL A CA 1
ATOM 1694 C C . VAL A 1 220 ? 11.751 -7.391 -10.932 1.00 95.75 220 VAL A C 1
ATOM 1696 O O . VAL A 1 220 ? 12.049 -7.385 -9.738 1.00 95.75 220 VAL A O 1
ATOM 1699 N N . GLN A 1 221 ? 10.610 -7.929 -11.361 1.00 93.62 221 GLN A N 1
ATOM 1700 C CA . GLN A 1 221 ? 9.677 -8.624 -10.473 1.00 93.62 221 GLN A CA 1
ATOM 1701 C C . GLN A 1 221 ? 10.331 -9.803 -9.741 1.00 93.62 221 GLN A C 1
ATOM 1703 O O . GLN A 1 221 ? 10.054 -10.009 -8.560 1.00 93.62 221 GLN A O 1
ATOM 1708 N N . SER A 1 222 ? 11.210 -10.549 -10.418 1.00 92.81 222 SER A N 1
ATOM 1709 C CA . SER A 1 222 ? 11.923 -11.705 -9.853 1.00 92.81 222 SER A CA 1
ATOM 1710 C C . SER A 1 222 ? 13.067 -11.335 -8.898 1.00 92.81 222 SER A C 1
ATOM 1712 O O . SER A 1 222 ? 13.554 -12.181 -8.145 1.00 92.81 222 SER A O 1
ATOM 1714 N N . VAL A 1 223 ? 13.499 -10.072 -8.904 1.00 93.38 223 VAL A N 1
ATOM 1715 C CA . VAL A 1 223 ? 14.599 -9.586 -8.069 1.00 93.38 223 VAL A CA 1
ATOM 1716 C C . VAL A 1 223 ? 14.177 -9.509 -6.602 1.00 93.38 223 VAL A C 1
ATOM 1718 O O . VAL A 1 223 ? 13.228 -8.810 -6.237 1.00 93.38 223 VAL A O 1
ATOM 1721 N N . ALA A 1 224 ? 14.955 -10.160 -5.734 1.00 91.50 224 ALA A N 1
ATOM 1722 C CA . ALA A 1 224 ? 14.780 -10.057 -4.292 1.00 91.50 224 ALA A CA 1
ATOM 1723 C C . ALA A 1 224 ? 15.084 -8.625 -3.793 1.00 91.50 224 ALA A C 1
ATOM 1725 O O . ALA A 1 224 ? 16.114 -8.050 -4.172 1.00 91.50 224 ALA A O 1
ATOM 1726 N N . PRO A 1 225 ? 14.227 -8.040 -2.934 1.00 91.81 225 PRO A N 1
ATOM 1727 C CA . PRO A 1 225 ? 14.491 -6.735 -2.342 1.00 91.81 225 PRO A CA 1
ATOM 1728 C C . PRO A 1 225 ? 15.720 -6.787 -1.425 1.00 91.81 225 PRO A C 1
ATOM 1730 O O . PRO A 1 225 ? 15.993 -7.799 -0.778 1.00 91.81 225 PRO A O 1
ATOM 1733 N N . ALA A 1 226 ? 16.467 -5.686 -1.365 1.00 88.25 226 ALA A N 1
ATOM 1734 C CA . ALA A 1 226 ? 17.548 -5.534 -0.400 1.00 88.25 226 ALA A CA 1
ATOM 1735 C C . ALA A 1 226 ? 16.982 -5.314 1.008 1.00 88.25 226 ALA A C 1
ATOM 1737 O O . ALA A 1 226 ? 15.969 -4.638 1.177 1.00 88.25 226 ALA A O 1
ATOM 1738 N N . ASP A 1 227 ? 17.690 -5.812 2.019 1.00 86.25 227 ASP A N 1
ATOM 1739 C CA . ASP A 1 227 ? 17.461 -5.392 3.399 1.00 86.25 227 ASP A CA 1
ATOM 1740 C C . ASP A 1 227 ? 17.999 -3.964 3.579 1.00 86.25 227 ASP A C 1
ATOM 1742 O O . ASP A 1 227 ? 19.212 -3.734 3.553 1.00 86.25 227 ASP A O 1
ATOM 1746 N N . LEU A 1 228 ? 17.088 -2.996 3.698 1.00 78.06 228 LEU A N 1
ATOM 1747 C CA . LEU A 1 228 ? 17.417 -1.585 3.916 1.00 78.06 228 LEU A CA 1
ATOM 1748 C C . LEU A 1 228 ? 17.489 -1.212 5.407 1.00 78.06 228 LEU A C 1
ATOM 1750 O O . LEU A 1 228 ? 17.766 -0.055 5.729 1.00 78.06 228 LEU A O 1
ATOM 1754 N N . GLY A 1 229 ? 17.286 -2.174 6.314 1.00 73.69 229 GLY A N 1
ATOM 1755 C CA . GLY A 1 229 ? 17.115 -1.928 7.741 1.00 73.69 229 GLY A CA 1
ATOM 1756 C C . GLY A 1 229 ? 15.731 -1.369 8.089 1.00 73.69 229 GLY A C 1
ATOM 1757 O O . GLY A 1 229 ? 14.952 -0.967 7.226 1.00 73.69 229 GLY A O 1
ATOM 1758 N N . ALA A 1 230 ? 15.409 -1.360 9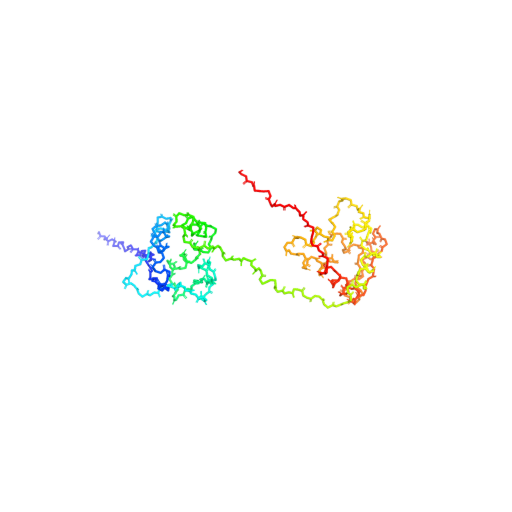.384 1.00 64.06 230 ALA A N 1
ATOM 1759 C CA . ALA A 1 230 ? 14.165 -0.776 9.881 1.00 64.06 230 ALA A CA 1
ATOM 1760 C C . ALA A 1 230 ? 14.171 0.756 9.735 1.00 64.06 230 ALA A C 1
ATOM 1762 O O . ALA A 1 230 ? 15.226 1.390 9.839 1.00 64.06 230 ALA A O 1
ATOM 1763 N N . GLU A 1 231 ? 12.989 1.354 9.551 1.00 57.53 231 GLU A N 1
ATOM 1764 C CA . GLU A 1 231 ? 12.840 2.810 9.589 1.00 57.53 231 GLU A CA 1
ATOM 1765 C C . GLU A 1 231 ? 13.434 3.380 10.883 1.00 57.53 231 GLU A C 1
ATOM 1767 O O . GLU A 1 231 ? 13.208 2.873 11.987 1.00 57.53 231 GLU A O 1
ATOM 1772 N N . VAL A 1 232 ? 14.204 4.460 10.747 1.00 48.09 232 VAL A N 1
ATOM 1773 C CA . VAL A 1 232 ? 14.752 5.176 11.898 1.00 48.09 232 VAL A CA 1
ATOM 1774 C C . VAL A 1 232 ? 13.591 5.861 12.613 1.00 48.09 232 VAL A C 1
ATOM 1776 O O . VAL A 1 232 ? 13.124 6.916 12.191 1.00 48.09 232 VAL A O 1
ATOM 1779 N N . ALA A 1 233 ? 13.125 5.264 13.709 1.00 47.56 233 ALA A N 1
ATOM 1780 C CA . ALA A 1 233 ? 12.155 5.898 14.588 1.00 47.56 233 ALA A CA 1
ATOM 1781 C C . ALA A 1 233 ? 12.775 7.175 15.180 1.00 47.56 233 ALA A C 1
ATOM 1783 O O . ALA A 1 233 ? 13.705 7.121 15.991 1.00 47.56 233 ALA A O 1
ATOM 1784 N N . HIS A 1 234 ? 12.276 8.334 14.758 1.00 37.75 234 HIS A N 1
ATOM 1785 C CA . HIS A 1 234 ? 12.600 9.598 15.404 1.00 37.75 234 HIS A CA 1
ATOM 1786 C C . HIS A 1 234 ? 11.937 9.621 16.788 1.00 37.75 234 HIS A C 1
ATOM 1788 O O . HIS A 1 234 ? 10.713 9.540 16.888 1.00 37.75 234 HIS A O 1
ATOM 1794 N N . GLN A 1 235 ? 12.763 9.672 17.837 1.00 44.34 235 GLN A N 1
ATOM 1795 C CA . GLN A 1 235 ? 12.332 9.909 19.218 1.00 44.34 235 GLN A CA 1
ATOM 1796 C C . GLN A 1 235 ? 12.057 11.393 19.455 1.00 44.34 235 GLN A C 1
ATOM 1798 O O . GLN A 1 235 ? 12.830 12.219 18.912 1.00 44.34 235 GLN A O 1
#

InterPro domains:
  IPR009056 Cytochrome c-like domain [PF00034] (131-223)
  IPR009056 Cytochrome c-like domain [PS51007] (127-224)
  IPR036909 Cytochrome c-like domain superfamily [G3DSA:1.10.760.10] (101-224)
  IPR036909 Cytochrome c-like domain superfamily [SSF46626] (126-226)

pLDDT: mean 87.42, std 14.85, range [37.75, 98.12]

Sequence (235 aa):
MLAALMVRPAMAQEVRTFGLQADTALQTSGLLDYILPRFALKTGRRVDPDLAPDVSLGVGQGDPVFTYQDDVYGAQALSESDAAARFLDWLRSDVGIKTVLSYAEHSGEPFAEVSKEVEADVIYFEGDANAGHDVAAAHCTRCHKVSPEDRSTIGSTPSFMALKAIPDWADRFAQFYLLNPHPSFIQIEDMTAPFDPRRPPSLVPVEITVDELNDLLAYVQSVAPADLGAEVAHQ

Foldseek 3Di:
DDDDDDDDDPPPDQQQEFAEAEDPCVVPVCLCVQQQVVLCVVPVHHYDNVDDHQKYKYFPPAAFQKDFDNTTIDMDGPDPRPNRVSVNVCSNDPNNQVSSVVCCVVVVTPIGGDPCPPPPPLPAQDAALVLLLVLCVVAVLCDEQAAPPRPRHPPPDYHLQQLLPDPCSLVCLLCVCVDPPNVLAEDEPPPDDDDDPVRHRPDHHHYYYPNSSSNNSNNSSVDHHDCPDDPDDDD

Organism: NCBI:txid393278

Secondary structure (DSSP, 8-state):
----------------EEEEEE-HHHHHHSHHHHHHHHHHHHHS-EE-TTSPEEEEEEET-SEEEEEETTEEEEEEESS--HHHHHHHHHHHSHHHHHHHHHHHHHH---EEPPP-----------S-HHHHHHHHHHHTTTTS--STT-----TTS--HHHHHTSTTHHHHHHTGGGSTTGGGTEEETTTSPPPPTTS--SSPPEEE-HHHHHHHHHHHHHSPPP---------

Radius of gyration: 28.04 Å; chains: 1; bounding box: 70×69×62 Å